Protein AF-A0A9D4AGG8-F1 (afdb_monomer_lite)

Secondary structure (DSSP, 8-state):
--GGGPEEEEESTTSHHHHHHHHHHHHTT-EEEEEE--SS--THHHHHHHHHHHHHHHTTEEEEE--TT-HHHHHHHHHHTTTSS--EEEEEEEEEEETTTTEEEEEEEEEETTTTEEEEEEEEEEEEETTEEEEEEEETTSEEEEEEEEEEETTEEEEEEEEEETT-TTSPPEEEEEEE---

Sequence (183 aa):
MDVSQKTILITSGASFISTHTMVQLLNEGFKVSIIDNLDNSIIKAIDRVKELVGPELSKKLQFNLGDLRNRDDLDKLFSKTKNEKDDSVNVSYYHIVNPSTNITIGVEVTHSFFTNVNTITVGTQHVLDPLTTIKAPVSNAGKASALIQHEWRSKSFFTNFGEVDTKSIDKSPKVGLALALKP

pLDDT: mean 81.91, std 10.71, range [42.16, 94.38]

InterPro domains:
  IPR001925 Porin, eukaryotic type [PTHR11743] (62-183)
  IPR016040 NAD(P)-binding domain [PF16363] (9-82)
  IPR023614 Porin domain superfamily [G3DSA:2.40.160.10] (59-182)
  IPR027246 Eukaryotic porin/Tom40 [PF01459] (83-176)
  IPR036291 NAD(P)-binding domain superfamily [SSF51735] (1-82)

Foldseek 3Di:
DDQQPDEDEAEQCQDPVNLVVLLVCLVVNHQYEYEHQCPPGDVVSLVVSCVSNDDPSNVSYHYQHDDPVDLVSLCVVVVVVVPDPDQKDKDKDKDQPDPVFRKIKMWMWIQGSVVRDIKIKIKIWTDPDPFWIKIWIDIPQQKTKIKIWGHPDDVKIKMKMWIDRRVCPVDDIDIDIDIGDDD

Organism: NCBI:txid47602

Radius of gyration: 21.44 Å; chains: 1; bounding box: 50×48×56 Å

Structure (mmCIF, N/CA/C/O backbone):
data_AF-A0A9D4AGG8-F1
#
_entry.id   AF-A0A9D4AGG8-F1
#
loop_
_atom_site.group_PDB
_atom_site.id
_atom_site.type_symbol
_atom_site.label_atom_id
_atom_site.label_alt_id
_atom_site.label_comp_id
_atom_site.label_asym_id
_atom_site.label_entity_id
_atom_site.label_seq_id
_atom_site.pdbx_PDB_ins_code
_atom_site.Cartn_x
_atom_site.Cartn_y
_atom_site.Cartn_z
_atom_site.occupancy
_atom_site.B_iso_or_equiv
_atom_site.auth_seq_id
_atom_site.auth_comp_id
_atom_site.auth_asym_id
_atom_site.auth_atom_id
_atom_site.pdbx_PDB_model_num
ATOM 1 N N . MET A 1 1 ? -3.260 17.666 2.338 1.00 42.16 1 MET A N 1
ATOM 2 C CA . MET A 1 1 ? -3.989 16.420 2.018 1.00 42.16 1 MET A CA 1
ATOM 3 C C . MET A 1 1 ? -4.861 16.114 3.218 1.00 42.16 1 MET A C 1
ATOM 5 O O . MET A 1 1 ? -4.306 16.004 4.302 1.00 42.16 1 MET A O 1
ATOM 9 N N . ASP A 1 2 ? -6.181 16.076 3.054 1.00 48.00 2 ASP A N 1
ATOM 10 C CA . ASP A 1 2 ? -7.099 15.738 4.144 1.00 48.00 2 ASP A CA 1
ATOM 11 C C . ASP A 1 2 ? -6.958 14.249 4.494 1.00 48.00 2 ASP A C 1
ATOM 13 O O . ASP A 1 2 ? -7.158 13.377 3.648 1.00 48.00 2 ASP A O 1
ATOM 17 N N . VAL A 1 3 ? -6.542 13.969 5.728 1.00 54.28 3 VAL A N 1
ATOM 18 C CA . VAL A 1 3 ? -6.301 12.612 6.238 1.00 54.28 3 VAL A CA 1
ATOM 19 C C . VAL A 1 3 ? -7.624 11.857 6.424 1.00 54.28 3 VAL A C 1
ATOM 21 O O . VAL A 1 3 ? -7.640 10.629 6.365 1.00 54.28 3 VAL A O 1
ATOM 24 N N . SER A 1 4 ? -8.747 12.580 6.548 1.00 54.19 4 SER A N 1
ATOM 25 C CA . SER A 1 4 ? -10.076 12.010 6.802 1.00 54.19 4 SER A CA 1
ATOM 26 C C . SER A 1 4 ? -10.599 11.097 5.686 1.00 54.19 4 SER A C 1
ATOM 28 O O . SER A 1 4 ? -11.472 10.266 5.939 1.00 54.19 4 SER A O 1
ATOM 30 N N . GLN A 1 5 ? -10.062 11.232 4.469 1.00 58.69 5 GLN A N 1
ATOM 31 C CA . GLN A 1 5 ? -10.478 10.437 3.313 1.00 58.69 5 GLN A CA 1
ATOM 32 C C . GLN A 1 5 ? -9.747 9.091 3.228 1.00 58.69 5 GLN A C 1
ATOM 34 O O . GLN A 1 5 ? -10.314 8.131 2.731 1.00 58.69 5 GLN A O 1
ATOM 39 N N . LYS A 1 6 ? -8.526 8.964 3.769 1.00 73.50 6 LYS A N 1
ATOM 40 C CA . LYS A 1 6 ? -7.711 7.759 3.560 1.00 73.50 6 LYS A CA 1
ATOM 41 C C . LYS A 1 6 ? -8.132 6.604 4.467 1.00 73.50 6 LYS A C 1
ATOM 43 O O . LYS A 1 6 ? -8.145 6.728 5.695 1.00 73.50 6 LYS A O 1
ATOM 48 N N . THR A 1 7 ? -8.394 5.453 3.849 1.00 82.94 7 THR A N 1
ATOM 49 C CA . THR A 1 7 ? -8.639 4.186 4.550 1.00 82.94 7 THR A CA 1
ATOM 50 C C . THR A 1 7 ? -7.359 3.350 4.630 1.00 82.94 7 THR A C 1
ATOM 52 O O . THR A 1 7 ? -6.729 3.088 3.612 1.00 82.94 7 THR A O 1
ATOM 55 N N . ILE A 1 8 ? -6.987 2.898 5.830 1.00 86.62 8 ILE A N 1
ATOM 56 C CA . ILE A 1 8 ? -5.866 1.975 6.057 1.00 86.62 8 ILE A CA 1
ATOM 57 C C . ILE A 1 8 ? -6.423 0.573 6.296 1.00 86.62 8 ILE A C 1
ATOM 59 O O . ILE A 1 8 ? -7.236 0.381 7.201 1.00 86.62 8 ILE A O 1
ATOM 63 N N . LEU A 1 9 ? -5.978 -0.400 5.496 1.00 89.38 9 LEU A N 1
ATOM 64 C CA . LEU A 1 9 ? -6.273 -1.816 5.706 1.00 89.38 9 LEU A CA 1
ATOM 65 C C . LEU A 1 9 ? -5.218 -2.441 6.627 1.00 89.38 9 LEU A C 1
ATOM 67 O O . LEU A 1 9 ? -4.030 -2.397 6.320 1.00 89.38 9 LEU A O 1
ATOM 71 N N . ILE A 1 10 ? -5.651 -3.056 7.728 1.00 87.81 10 ILE A N 1
ATOM 72 C CA . ILE A 1 10 ? -4.784 -3.834 8.619 1.00 87.81 10 ILE A CA 1
ATOM 73 C C . ILE A 1 10 ? -5.156 -5.309 8.528 1.00 87.81 10 ILE A C 1
ATOM 75 O O . ILE A 1 10 ? -6.297 -5.715 8.760 1.00 87.81 10 ILE A O 1
ATOM 79 N N . THR A 1 11 ? -4.155 -6.117 8.217 1.00 87.69 11 THR A N 1
ATOM 80 C CA . THR A 1 11 ? -4.219 -7.575 8.217 1.00 87.69 11 THR A CA 1
ATOM 81 C C . THR A 1 11 ? -3.994 -8.121 9.623 1.00 87.69 11 THR A C 1
ATOM 83 O O . THR A 1 11 ? -3.176 -7.576 10.367 1.00 87.69 11 THR A O 1
ATOM 86 N N . SER A 1 12 ? -4.684 -9.200 9.995 1.00 85.94 12 SER A N 1
ATOM 87 C CA . SER A 1 12 ? -4.624 -9.767 11.352 1.00 85.94 12 SER A CA 1
ATOM 88 C C . SER A 1 12 ? -4.998 -8.726 12.420 1.00 85.94 12 SER A C 1
ATOM 90 O O . SER A 1 12 ? -4.248 -8.456 13.366 1.00 85.94 12 SER A O 1
ATOM 92 N N . GLY A 1 13 ? -6.135 -8.055 12.205 1.00 84.69 13 GLY A N 1
ATOM 93 C CA . GLY A 1 13 ? -6.581 -6.891 12.976 1.00 84.69 13 GLY A CA 1
ATOM 94 C C . GLY A 1 13 ? -6.841 -7.125 14.465 1.00 84.69 13 GLY A C 1
ATOM 95 O O . GLY A 1 13 ? -6.730 -6.187 15.248 1.00 84.69 13 GLY A O 1
ATOM 96 N N . ALA A 1 14 ? -7.149 -8.355 14.878 1.00 88.12 14 ALA A N 1
ATOM 97 C CA . ALA A 1 14 ? -7.381 -8.706 16.280 1.00 88.12 14 ALA A CA 1
ATOM 98 C C . ALA A 1 14 ? -6.101 -9.176 16.999 1.00 88.12 14 ALA A C 1
ATOM 100 O O . ALA A 1 14 ? -6.158 -9.612 18.151 1.00 88.12 14 ALA A O 1
ATOM 101 N N . SER A 1 15 ? -4.939 -9.083 16.345 1.00 86.81 15 SER A N 1
ATOM 102 C CA . SER A 1 15 ? -3.649 -9.370 16.973 1.00 86.81 15 SER A CA 1
ATOM 103 C C . SER A 1 15 ? -3.215 -8.265 17.943 1.00 86.81 15 SER A C 1
ATOM 105 O O . SER A 1 15 ? -3.607 -7.102 17.824 1.00 86.81 15 SER A O 1
ATOM 107 N N . PHE A 1 16 ? -2.345 -8.625 18.889 1.00 83.00 16 PHE A N 1
ATOM 108 C CA . PHE A 1 16 ? -1.812 -7.694 19.885 1.00 83.00 16 PHE A CA 1
ATOM 109 C C . PHE A 1 16 ? -1.204 -6.437 19.241 1.00 83.00 16 PHE A C 1
ATOM 111 O O . PHE A 1 16 ? -1.576 -5.322 19.592 1.00 83.00 16 PHE A O 1
ATOM 118 N N . ILE A 1 17 ? -0.336 -6.602 18.239 1.00 84.94 17 ILE A N 1
ATOM 119 C CA . ILE A 1 17 ? 0.325 -5.475 17.563 1.00 84.94 17 ILE A CA 1
ATOM 120 C C . ILE A 1 17 ? -0.702 -4.623 16.806 1.00 84.94 17 ILE A C 1
ATOM 122 O O . ILE A 1 17 ? -0.742 -3.405 16.985 1.00 84.94 17 ILE A O 1
ATOM 126 N N . SER A 1 18 ? -1.577 -5.257 16.023 1.00 87.62 18 SER A N 1
ATOM 127 C CA . SER A 1 18 ? -2.571 -4.549 15.212 1.00 87.62 18 SER A CA 1
ATOM 128 C C . SER A 1 18 ? -3.536 -3.719 16.054 1.00 87.62 18 SER A C 1
ATOM 130 O O . SER A 1 18 ? -3.869 -2.600 15.669 1.00 87.62 18 SER A O 1
ATOM 132 N N . THR A 1 19 ? -3.936 -4.204 17.232 1.00 89.56 19 THR A N 1
ATOM 133 C CA . THR A 1 19 ? -4.838 -3.457 18.125 1.00 89.56 19 THR A CA 1
ATOM 134 C C . THR A 1 19 ? -4.214 -2.157 18.640 1.00 89.56 19 THR A C 1
ATOM 136 O O . THR A 1 19 ? -4.892 -1.129 18.677 1.00 89.56 19 THR A O 1
ATOM 139 N N . HIS A 1 20 ? -2.912 -2.149 18.948 1.00 89.00 20 HIS A N 1
ATOM 140 C CA . HIS A 1 20 ? -2.190 -0.929 19.319 1.00 89.00 20 HIS A CA 1
ATOM 141 C C . HIS A 1 20 ? -2.078 0.050 18.144 1.00 89.00 20 HIS A C 1
ATOM 143 O O . HIS A 1 20 ? -2.317 1.248 18.311 1.00 89.00 20 HIS A O 1
ATOM 149 N N . THR A 1 21 ? -1.771 -0.455 16.948 1.00 88.88 21 THR A N 1
ATOM 150 C CA . THR A 1 21 ? -1.707 0.360 15.728 1.00 88.88 21 THR A CA 1
ATOM 151 C C . THR A 1 21 ? -3.067 0.973 15.385 1.00 88.88 21 THR A C 1
ATOM 153 O O . THR A 1 21 ? -3.135 2.151 15.041 1.00 88.88 21 THR A O 1
ATOM 156 N N . MET A 1 22 ? -4.166 0.227 15.540 1.00 93.44 22 MET A N 1
ATOM 157 C CA . MET A 1 22 ? -5.525 0.734 15.317 1.00 93.44 22 MET A CA 1
ATOM 158 C C . MET A 1 22 ? -5.844 1.938 16.199 1.00 93.44 22 MET A C 1
ATOM 160 O O . MET A 1 22 ? -6.359 2.930 15.692 1.00 93.44 22 MET A O 1
ATOM 164 N N . VAL A 1 23 ? -5.524 1.876 17.496 1.00 93.19 23 VAL A N 1
ATOM 165 C CA . VAL A 1 23 ? -5.763 2.995 18.423 1.00 93.19 23 VAL A CA 1
ATOM 166 C C . VAL A 1 23 ? -5.038 4.256 17.947 1.00 93.19 23 VAL A C 1
ATOM 168 O O . VAL A 1 23 ? -5.640 5.326 17.906 1.00 93.19 23 VAL A O 1
ATOM 171 N N . GLN A 1 24 ? -3.772 4.134 17.536 1.00 92.88 24 GLN A N 1
ATOM 172 C CA . GLN A 1 24 ? -2.988 5.266 17.032 1.00 92.88 24 GLN A CA 1
ATOM 173 C C . GLN A 1 24 ? -3.588 5.849 15.749 1.00 92.88 24 GLN A C 1
ATOM 175 O O . GLN A 1 24 ? -3.828 7.050 15.675 1.00 92.88 24 GLN A O 1
ATOM 180 N N . LEU A 1 25 ? -3.897 5.004 14.764 1.00 90.94 25 LEU A N 1
ATOM 181 C CA . LEU A 1 25 ? -4.456 5.452 13.488 1.00 90.94 25 LEU A CA 1
ATOM 182 C C . LEU A 1 25 ? -5.833 6.109 13.648 1.00 90.94 25 LEU A C 1
ATOM 184 O O . LEU A 1 25 ? -6.114 7.121 13.010 1.00 90.94 25 LEU A O 1
ATOM 188 N N . LEU A 1 26 ? -6.685 5.566 14.518 1.00 92.44 26 LEU A N 1
ATOM 189 C CA . LEU A 1 26 ? -8.001 6.139 14.795 1.00 92.44 26 LEU A CA 1
ATOM 190 C C . LEU A 1 26 ? -7.886 7.495 15.508 1.00 92.44 26 LEU A C 1
ATOM 192 O O . LEU A 1 26 ? -8.617 8.417 15.150 1.00 92.44 26 LEU A O 1
ATOM 196 N N . ASN A 1 27 ? -6.945 7.648 16.448 1.00 91.25 27 ASN A N 1
ATOM 197 C CA . ASN A 1 27 ? -6.670 8.925 17.124 1.00 91.25 27 ASN A CA 1
ATOM 198 C C . ASN A 1 27 ? -6.119 9.995 16.170 1.00 91.25 27 ASN A C 1
ATOM 200 O O . ASN A 1 27 ? -6.487 11.160 16.284 1.00 91.25 27 ASN A O 1
ATOM 204 N N . GLU A 1 28 ? -5.313 9.594 15.187 1.00 88.44 28 GLU A N 1
ATOM 205 C CA . GLU A 1 28 ? -4.848 10.450 14.082 1.00 88.44 28 GLU A CA 1
ATOM 206 C C . GLU A 1 28 ? -5.956 10.743 13.045 1.00 88.44 28 GLU A C 1
ATOM 208 O O . GLU A 1 28 ? -5.757 11.456 12.061 1.00 88.44 28 GLU A O 1
ATOM 213 N N . GLY A 1 29 ? -7.160 10.203 13.253 1.00 86.25 29 GLY A N 1
ATOM 214 C CA . GLY A 1 29 ? -8.345 10.508 12.463 1.00 86.25 29 GLY A CA 1
ATOM 215 C C . GLY A 1 29 ? -8.503 9.686 11.185 1.00 86.25 29 GLY A C 1
ATOM 216 O O . GLY A 1 29 ? -9.481 9.925 10.464 1.00 86.25 29 GLY A O 1
ATOM 217 N N . PHE A 1 30 ? -7.623 8.714 10.930 1.00 87.00 30 PHE A N 1
ATOM 218 C CA . PHE A 1 30 ? -7.733 7.800 9.795 1.00 87.00 30 PHE A CA 1
ATOM 219 C C . PHE A 1 30 ? -8.966 6.905 9.908 1.00 87.00 30 PHE A C 1
ATOM 221 O O . PHE A 1 30 ? -9.456 6.587 10.996 1.00 87.00 30 PHE A O 1
ATOM 228 N N . LYS A 1 31 ? -9.446 6.442 8.754 1.00 90.00 31 LYS A N 1
ATOM 229 C CA . LYS A 1 31 ? -10.392 5.334 8.686 1.00 90.00 31 LYS A CA 1
ATOM 230 C C . LYS A 1 31 ? -9.611 4.027 8.661 1.00 90.00 31 LYS A C 1
ATOM 232 O O . LYS A 1 31 ? -8.666 3.889 7.890 1.00 90.00 31 LYS A O 1
ATOM 237 N N . VAL A 1 32 ? -10.000 3.067 9.491 1.00 91.25 32 VAL A N 1
ATOM 238 C CA . VAL A 1 32 ? -9.294 1.789 9.603 1.00 91.25 32 VAL A CA 1
ATOM 239 C C . VAL A 1 32 ? -10.238 0.663 9.216 1.00 91.25 32 VAL A C 1
ATOM 241 O O . VAL A 1 32 ? -11.297 0.494 9.814 1.00 91.25 32 VAL A O 1
ATOM 244 N N . SER A 1 33 ? -9.862 -0.107 8.202 1.00 91.44 33 SER A N 1
ATOM 245 C CA . SER A 1 33 ? -10.511 -1.365 7.846 1.00 91.44 33 SER A CA 1
ATOM 246 C C . SER A 1 33 ? -9.604 -2.496 8.296 1.00 91.44 33 SER A C 1
ATOM 248 O O . SER A 1 33 ? -8.398 -2.436 8.081 1.00 91.44 33 SER A O 1
ATOM 250 N N . ILE A 1 34 ? -10.146 -3.518 8.939 1.00 91.69 34 ILE A N 1
ATOM 251 C CA . ILE A 1 34 ? -9.367 -4.673 9.371 1.00 91.69 34 ILE A CA 1
ATOM 252 C C . ILE A 1 34 ? -9.957 -5.965 8.819 1.00 91.69 34 ILE A C 1
ATOM 254 O O . ILE A 1 34 ? -11.176 -6.074 8.655 1.00 91.69 34 ILE A O 1
ATOM 258 N N . ILE A 1 35 ? -9.085 -6.934 8.556 1.00 91.12 35 ILE A N 1
ATOM 259 C CA . ILE A 1 35 ? -9.449 -8.314 8.232 1.00 91.12 35 ILE A CA 1
ATOM 260 C C . ILE A 1 35 ? -8.708 -9.278 9.157 1.00 91.12 35 ILE A C 1
ATOM 262 O O . ILE A 1 35 ? -7.505 -9.136 9.385 1.00 91.12 35 ILE A O 1
ATOM 266 N N . ASP A 1 36 ? -9.440 -10.223 9.737 1.00 90.88 36 ASP A N 1
ATOM 267 C CA . ASP A 1 36 ? -8.903 -11.253 10.626 1.00 90.88 36 ASP A CA 1
ATOM 268 C C . ASP A 1 36 ? -9.786 -12.502 10.536 1.00 90.88 36 ASP A C 1
ATOM 270 O O . ASP A 1 36 ? -11.008 -12.382 10.414 1.00 90.88 36 ASP A O 1
ATOM 274 N N . ASN A 1 37 ? -9.179 -13.685 10.594 1.00 88.88 37 ASN A N 1
ATOM 275 C CA . ASN A 1 37 ? -9.892 -14.961 10.554 1.00 88.88 37 ASN A CA 1
ATOM 276 C C . ASN A 1 37 ? -10.185 -15.525 11.957 1.00 88.88 37 ASN A C 1
ATOM 278 O O . ASN A 1 37 ? -10.932 -16.490 12.073 1.00 88.88 37 ASN A O 1
ATOM 282 N N . LEU A 1 38 ? -9.661 -14.895 13.016 1.00 87.56 38 LEU A N 1
ATOM 283 C CA . LEU A 1 38 ? -9.838 -15.263 14.423 1.00 87.56 38 LEU A CA 1
ATOM 284 C C . LEU A 1 38 ? -9.260 -16.626 14.840 1.00 87.56 38 LEU A C 1
ATOM 286 O O . LEU A 1 38 ? -9.523 -17.073 15.953 1.00 87.56 38 LEU A O 1
ATOM 290 N N . ASP A 1 39 ? -8.414 -17.254 14.015 1.00 83.56 39 ASP A N 1
ATOM 291 C CA . ASP A 1 39 ? -7.824 -18.568 14.330 1.00 83.56 39 ASP A CA 1
ATOM 292 C C . ASP A 1 39 ? -6.940 -18.525 15.590 1.00 83.56 39 ASP A C 1
ATOM 294 O O . ASP A 1 39 ? -6.929 -19.461 16.385 1.00 83.56 39 ASP A O 1
ATOM 298 N N . ASN A 1 40 ? -6.200 -17.425 15.775 1.00 77.44 40 ASN A N 1
ATOM 299 C CA . ASN A 1 40 ? -5.275 -17.205 16.897 1.00 77.44 40 ASN A CA 1
ATOM 300 C C . ASN A 1 40 ? -5.525 -15.872 17.619 1.00 77.44 40 ASN A C 1
ATOM 302 O O . ASN A 1 40 ? -4.650 -15.349 18.312 1.00 77.44 40 ASN A O 1
ATOM 306 N N . SER A 1 41 ? -6.698 -15.277 17.423 1.00 80.81 41 SER A N 1
ATOM 307 C CA . SER A 1 41 ? -7.033 -13.958 17.949 1.00 80.81 41 SER A CA 1
ATOM 308 C C . SER A 1 41 ? -8.443 -13.962 18.541 1.00 80.81 41 SER A C 1
ATOM 310 O O . SER A 1 41 ? -9.207 -14.913 18.392 1.00 80.81 41 SER A O 1
ATOM 312 N N . ILE A 1 42 ? -8.781 -12.923 19.306 1.00 82.44 42 ILE A N 1
ATOM 313 C CA . ILE A 1 42 ? -10.040 -12.870 20.054 1.00 82.44 42 ILE A CA 1
ATOM 314 C C . ILE A 1 42 ? -10.770 -11.593 19.669 1.00 82.44 42 ILE A C 1
ATOM 316 O O . ILE A 1 42 ? -10.232 -10.499 19.827 1.00 82.44 42 ILE A O 1
ATOM 320 N N . ILE A 1 43 ? -12.031 -11.718 19.252 1.00 88.56 43 ILE A N 1
ATOM 321 C CA . ILE A 1 43 ? -12.875 -10.579 18.853 1.00 88.56 43 ILE A CA 1
ATOM 322 C C . ILE A 1 43 ? -12.947 -9.476 19.926 1.00 88.56 43 ILE A C 1
ATOM 324 O O . ILE A 1 43 ? -12.964 -8.292 19.600 1.00 88.56 43 ILE A O 1
ATOM 328 N N . LYS A 1 44 ? -12.867 -9.855 21.212 1.00 90.00 44 LYS A N 1
ATOM 329 C CA . LYS A 1 44 ? -12.819 -8.935 22.361 1.00 90.00 44 LYS A CA 1
ATOM 330 C C . LYS A 1 44 ? -11.700 -7.895 22.260 1.00 90.00 44 LYS A C 1
ATOM 332 O O . LYS A 1 44 ? -11.829 -6.815 22.825 1.00 90.00 44 LYS A O 1
ATOM 337 N N . ALA A 1 45 ? -10.608 -8.197 21.556 1.00 88.19 45 ALA A N 1
ATOM 338 C CA . ALA A 1 45 ? -9.531 -7.242 21.326 1.00 88.19 45 ALA A CA 1
ATOM 339 C C . ALA A 1 45 ? -10.008 -6.039 20.492 1.00 88.19 45 ALA A C 1
ATOM 341 O O . ALA A 1 45 ? -9.645 -4.902 20.779 1.00 88.19 45 ALA A O 1
ATOM 342 N N . ILE A 1 46 ? -10.891 -6.267 19.516 1.00 91.06 46 ILE A N 1
ATOM 343 C CA . ILE A 1 46 ? -11.490 -5.212 18.688 1.00 91.06 46 ILE A CA 1
ATOM 344 C C . ILE A 1 46 ? -12.468 -4.380 19.518 1.00 91.06 46 ILE A C 1
ATOM 346 O O . ILE A 1 46 ? -12.465 -3.152 19.423 1.00 91.06 46 ILE A O 1
ATOM 350 N N . ASP A 1 47 ? -13.281 -5.027 20.354 1.00 92.62 47 ASP A N 1
ATOM 351 C CA . ASP A 1 47 ? -14.201 -4.324 21.253 1.00 92.62 47 ASP A CA 1
ATOM 352 C C . ASP A 1 47 ? -13.434 -3.420 22.220 1.00 92.62 47 ASP A C 1
ATOM 354 O O . ASP A 1 47 ? -13.777 -2.250 22.385 1.00 92.62 47 ASP A O 1
ATOM 358 N N . ARG A 1 48 ? -12.308 -3.912 22.750 1.00 92.69 48 ARG A N 1
ATOM 359 C CA . ARG A 1 48 ? -11.414 -3.120 23.594 1.00 92.69 48 ARG A CA 1
ATOM 360 C C . ARG A 1 48 ? -10.847 -1.905 22.863 1.00 92.69 48 ARG A C 1
ATOM 362 O O . ARG A 1 48 ? -10.784 -0.830 23.449 1.00 92.69 48 ARG A O 1
ATOM 369 N N . VAL A 1 49 ? -10.471 -2.036 21.588 1.00 94.12 49 VAL A N 1
ATOM 370 C CA . VAL A 1 49 ? -10.039 -0.880 20.785 1.00 94.12 49 VAL A CA 1
ATOM 371 C C . VAL A 1 49 ? -11.161 0.148 20.662 1.00 94.12 49 VAL A C 1
ATOM 373 O O . VAL A 1 49 ? -10.906 1.330 20.878 1.00 94.12 49 VAL A O 1
ATOM 376 N N . LYS A 1 50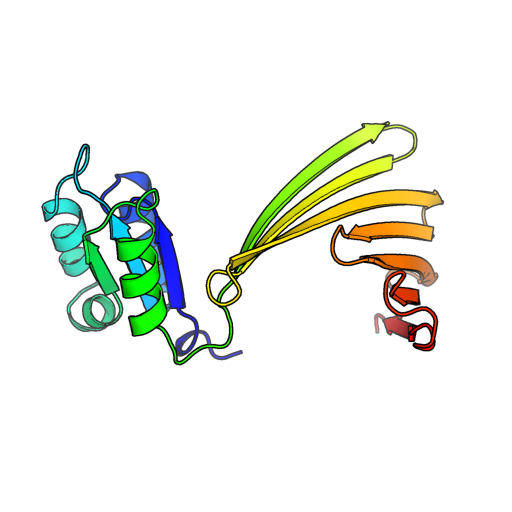 ? -12.399 -0.276 20.369 1.00 94.19 50 LYS A N 1
ATOM 377 C CA . LYS A 1 50 ? -13.554 0.637 20.268 1.00 94.19 50 LYS A CA 1
ATOM 378 C C . LYS A 1 50 ? -13.810 1.390 21.575 1.00 94.19 50 LYS A C 1
ATOM 380 O O . LYS A 1 50 ? -14.095 2.583 21.531 1.00 94.19 50 LYS A O 1
ATOM 385 N N . GLU A 1 51 ? -13.680 0.713 22.715 1.00 94.38 51 GLU A N 1
ATOM 386 C CA . GLU A 1 51 ? -13.768 1.342 24.038 1.00 94.38 51 GLU A CA 1
ATOM 387 C C . GLU A 1 51 ? -12.662 2.384 24.252 1.00 94.38 51 GLU A C 1
ATOM 389 O O . GLU A 1 51 ? -12.944 3.485 24.718 1.00 94.38 51 GLU A O 1
ATOM 394 N N . LEU A 1 52 ? -11.415 2.059 23.889 1.00 93.44 52 LEU A N 1
ATOM 395 C CA . LEU A 1 52 ? -10.253 2.928 24.102 1.00 93.44 52 LEU A CA 1
ATOM 396 C C . LEU A 1 52 ? -10.289 4.210 23.259 1.00 93.44 52 LEU A C 1
ATOM 398 O O . LEU A 1 52 ? -9.860 5.256 23.739 1.00 93.44 52 LEU A O 1
ATOM 402 N N . VAL A 1 53 ? -10.781 4.141 22.019 1.00 93.88 53 VAL A N 1
ATOM 403 C CA . VAL A 1 53 ? -10.854 5.305 21.110 1.00 93.88 53 VAL A CA 1
ATOM 404 C C . VAL A 1 53 ? -12.158 6.101 21.254 1.00 93.88 53 VAL A C 1
ATOM 406 O O . VAL A 1 53 ? -12.270 7.220 20.756 1.00 93.88 53 VAL A O 1
ATOM 409 N N . GLY A 1 54 ? -13.164 5.533 21.921 1.00 93.88 54 GLY A N 1
ATOM 410 C CA . GLY A 1 54 ? -14.459 6.162 22.151 1.00 93.88 54 GLY A CA 1
ATOM 411 C C . GLY A 1 54 ? -15.470 6.037 20.994 1.00 93.88 54 GLY A C 1
ATOM 412 O O . GLY A 1 54 ? -15.166 5.551 19.897 1.00 93.88 54 GLY A O 1
ATOM 413 N N . PRO A 1 55 ? -16.723 6.476 21.222 1.00 91.75 55 PRO A N 1
ATOM 414 C CA . PRO A 1 55 ? -17.854 6.229 20.322 1.00 91.75 55 PRO A CA 1
ATOM 415 C C . PRO A 1 55 ? -17.742 6.933 18.964 1.00 91.75 55 PRO A C 1
ATOM 417 O O . PRO A 1 55 ? -18.260 6.429 17.973 1.00 91.75 55 PRO A O 1
ATOM 420 N N . GLU A 1 56 ? -17.061 8.078 18.884 1.00 91.12 56 GLU A N 1
ATOM 421 C CA . GLU A 1 56 ? -16.915 8.808 17.618 1.00 91.12 56 GLU A CA 1
ATOM 422 C C . GLU A 1 56 ? -15.845 8.193 16.712 1.00 91.12 56 GLU A C 1
ATOM 424 O O . GLU A 1 56 ? -16.090 7.961 15.528 1.00 91.12 56 GLU A O 1
ATOM 429 N N . LEU A 1 57 ? -14.675 7.862 17.265 1.00 91.50 57 LEU A N 1
ATOM 430 C CA . LEU A 1 57 ? -13.587 7.262 16.492 1.00 91.50 57 LEU A CA 1
ATOM 431 C C . LEU A 1 57 ? -13.861 5.792 16.161 1.00 91.50 57 LEU A C 1
ATOM 433 O O . LEU A 1 57 ? -13.494 5.330 15.084 1.00 91.50 57 LEU A O 1
ATOM 437 N N . SER A 1 58 ? -14.582 5.063 17.015 1.00 92.06 58 SER A N 1
ATOM 438 C CA . SER A 1 58 ? -14.950 3.667 16.742 1.00 92.06 58 SER A CA 1
ATOM 439 C C . SER A 1 58 ? -15.829 3.494 15.496 1.00 92.06 58 SER A C 1
ATOM 441 O O . SER A 1 58 ? -15.744 2.454 14.847 1.00 92.06 58 SER A O 1
ATOM 443 N N . LYS A 1 59 ? -16.599 4.512 15.079 1.00 92.31 59 LYS A N 1
ATOM 444 C CA . LYS A 1 59 ? -17.357 4.496 13.806 1.00 92.31 59 LYS A CA 1
ATOM 445 C C . LYS A 1 59 ? -16.448 4.421 12.574 1.00 92.31 59 LYS A C 1
ATOM 447 O O . LYS A 1 59 ? -16.884 3.978 11.512 1.00 92.31 59 LYS A O 1
ATOM 452 N N . LYS A 1 60 ? -15.191 4.859 12.701 1.00 90.75 60 LYS A N 1
ATOM 453 C CA . LYS A 1 60 ? -14.182 4.808 11.634 1.00 90.75 60 LYS A CA 1
ATOM 454 C C . LYS A 1 60 ? -13.485 3.450 11.531 1.00 90.75 60 LYS A C 1
ATOM 456 O O . LYS A 1 60 ? -12.707 3.252 10.601 1.00 90.75 60 LYS A O 1
ATOM 461 N N . LEU A 1 61 ? -13.766 2.528 12.451 1.00 92.75 61 LEU A N 1
ATOM 462 C CA . LEU A 1 61 ? -13.226 1.177 12.450 1.00 92.75 61 LEU A CA 1
ATOM 463 C C . LEU A 1 61 ? -14.213 0.196 11.803 1.00 92.75 61 LEU A C 1
ATOM 465 O O . LEU A 1 61 ? -15.321 -0.006 12.297 1.00 92.75 61 LEU A O 1
ATOM 469 N N . GLN A 1 62 ? -13.793 -0.460 10.725 1.00 92.00 62 GLN A N 1
ATOM 470 C CA . GLN A 1 62 ? -14.553 -1.516 10.059 1.00 92.00 62 GLN A CA 1
ATOM 471 C C . GLN A 1 62 ? -13.876 -2.865 10.267 1.00 92.00 62 GLN A C 1
ATOM 473 O O . GLN A 1 62 ? -12.713 -3.029 9.922 1.00 92.00 62 GLN A O 1
ATOM 478 N N . PHE A 1 63 ? -14.614 -3.837 10.800 1.00 91.75 63 PHE A N 1
ATOM 479 C CA . PHE A 1 63 ? -14.147 -5.214 10.932 1.00 91.75 63 PHE A CA 1
ATOM 480 C C . PHE A 1 63 ? -14.733 -6.093 9.829 1.00 91.75 63 PHE A C 1
ATOM 482 O O . PHE A 1 63 ? -15.942 -6.067 9.588 1.00 91.75 63 PHE A O 1
ATOM 489 N N . ASN A 1 64 ? -13.874 -6.884 9.190 1.00 90.31 64 ASN A N 1
ATOM 490 C CA . ASN A 1 64 ? -14.240 -7.882 8.198 1.00 90.31 64 ASN A CA 1
ATOM 491 C C . ASN A 1 64 ? -13.699 -9.236 8.665 1.00 90.31 64 ASN A C 1
ATOM 493 O O . ASN A 1 64 ? -12.495 -9.413 8.820 1.00 90.31 64 ASN A O 1
ATOM 497 N N . LEU A 1 65 ? -14.595 -10.186 8.908 1.00 90.44 65 LEU A N 1
ATOM 498 C CA . LEU A 1 65 ? -14.208 -11.560 9.200 1.00 90.44 65 LEU A CA 1
ATOM 499 C C . LEU A 1 65 ? -13.823 -12.245 7.884 1.00 90.44 65 LEU A C 1
ATOM 501 O O . LEU A 1 65 ? -14.635 -12.253 6.957 1.00 90.44 65 LEU A O 1
ATOM 505 N N . GLY A 1 66 ? -12.617 -12.800 7.799 1.00 88.88 66 GLY A N 1
ATOM 506 C CA . GLY A 1 66 ? -12.157 -13.486 6.591 1.00 88.88 66 GLY A CA 1
ATOM 507 C C . GLY A 1 66 ? -10.680 -13.858 6.628 1.00 88.88 66 GLY A C 1
ATOM 508 O O . GLY A 1 66 ? -9.911 -13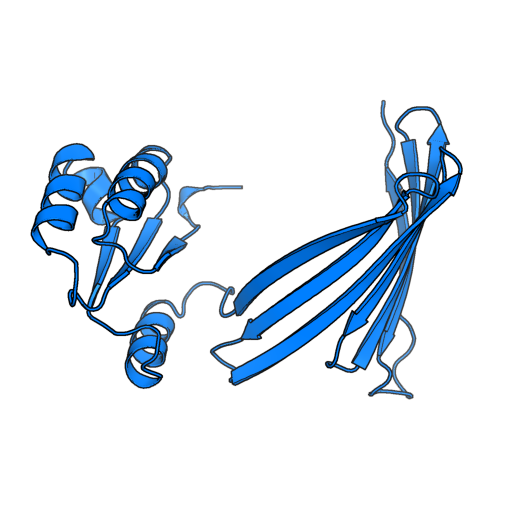.319 7.425 1.00 88.88 66 GLY A O 1
ATOM 509 N N . ASP A 1 67 ? -10.285 -14.779 5.752 1.00 83.62 67 ASP A N 1
ATOM 510 C CA . ASP A 1 67 ? -8.890 -15.197 5.599 1.00 83.62 67 ASP A CA 1
ATOM 511 C C . ASP A 1 67 ? -8.250 -14.488 4.400 1.00 83.62 67 ASP A C 1
ATOM 513 O O . ASP A 1 67 ? -8.774 -14.503 3.290 1.00 83.62 67 ASP A O 1
ATOM 517 N N . LEU A 1 68 ? -7.070 -13.906 4.604 1.00 78.19 68 LEU A N 1
ATOM 518 C CA . LEU A 1 68 ? -6.282 -13.267 3.545 1.00 78.19 68 LEU A CA 1
ATOM 519 C C . LEU A 1 68 ? -5.813 -14.240 2.462 1.00 78.19 68 LEU A C 1
ATOM 521 O O . LEU A 1 68 ? -5.456 -13.824 1.365 1.00 78.19 68 LEU A O 1
ATOM 525 N N . ARG A 1 69 ? -5.781 -15.536 2.768 1.00 80.19 69 ARG A N 1
ATOM 526 C CA . ARG A 1 69 ? -5.455 -16.602 1.818 1.00 80.19 69 ARG A CA 1
ATOM 527 C C . ARG A 1 69 ? -6.672 -17.017 0.991 1.00 80.19 69 ARG A C 1
ATOM 529 O O . ARG A 1 69 ? -6.511 -17.745 0.014 1.00 80.19 69 ARG A O 1
ATOM 536 N N . ASN A 1 70 ? -7.873 -16.581 1.376 1.00 81.88 70 ASN A N 1
ATOM 537 C CA . ASN A 1 70 ? -9.108 -16.878 0.671 1.00 81.88 70 ASN A CA 1
ATOM 538 C C . ASN A 1 70 ? -9.459 -15.743 -0.295 1.00 81.88 70 ASN A C 1
ATOM 540 O O . ASN A 1 70 ? -9.778 -14.621 0.102 1.00 81.88 70 ASN A O 1
ATOM 544 N N . ARG A 1 71 ? -9.445 -16.065 -1.588 1.00 78.69 71 ARG A N 1
ATOM 545 C CA . ARG A 1 71 ? -9.775 -15.120 -2.654 1.00 78.69 71 ARG A CA 1
ATOM 546 C C . ARG A 1 71 ? -11.185 -14.544 -2.515 1.00 78.69 71 ARG A C 1
ATOM 548 O O . ARG A 1 71 ? -11.354 -13.348 -2.714 1.00 78.69 71 ARG A O 1
ATOM 555 N N . ASP A 1 72 ? -12.167 -15.351 -2.126 1.00 83.38 72 ASP A N 1
ATOM 556 C CA . ASP A 1 72 ? -13.557 -14.894 -2.023 1.00 83.38 72 ASP A CA 1
ATOM 557 C C . ASP A 1 72 ? -13.740 -13.869 -0.895 1.00 83.38 72 ASP A C 1
ATOM 559 O O . ASP A 1 72 ? -14.566 -12.960 -0.994 1.00 83.38 72 ASP A O 1
ATOM 563 N N . ASP A 1 73 ? -12.969 -14.000 0.186 1.00 82.69 73 ASP A N 1
ATOM 564 C CA . ASP A 1 73 ? -13.014 -13.077 1.321 1.00 82.69 73 ASP A CA 1
ATOM 565 C C . ASP A 1 73 ? -12.330 -11.747 0.980 1.00 82.69 73 ASP A C 1
ATOM 567 O O . ASP A 1 73 ? -12.845 -10.681 1.329 1.00 82.69 73 ASP A O 1
ATOM 571 N N . LEU A 1 74 ? -11.230 -11.796 0.220 1.00 79.19 74 LEU A N 1
ATOM 572 C CA . LEU A 1 74 ? -10.599 -10.606 -0.356 1.00 79.19 74 LEU A CA 1
ATOM 573 C C . LEU A 1 74 ? -11.528 -9.903 -1.353 1.00 79.19 74 LEU A C 1
ATOM 575 O O . LEU A 1 74 ? -11.731 -8.693 -1.250 1.00 79.19 74 LEU A O 1
ATOM 579 N N . ASP A 1 75 ? -12.157 -10.642 -2.268 1.00 78.69 75 ASP A N 1
ATOM 580 C CA . ASP A 1 75 ? -13.082 -10.076 -3.254 1.00 78.69 75 ASP A CA 1
ATOM 581 C C . ASP A 1 75 ? -14.273 -9.386 -2.559 1.00 78.69 75 ASP A C 1
ATOM 583 O O . ASP A 1 75 ? -14.677 -8.279 -2.936 1.00 78.69 75 ASP A O 1
ATOM 587 N N . LYS A 1 76 ? -14.807 -9.969 -1.476 1.00 82.06 76 LYS A N 1
ATOM 588 C CA . LYS A 1 76 ? -15.840 -9.337 -0.630 1.00 82.06 76 LYS A CA 1
ATOM 589 C C . LYS A 1 76 ? -15.333 -8.080 0.085 1.00 82.06 76 LYS A C 1
ATOM 591 O O . LYS A 1 76 ? -16.055 -7.085 0.150 1.00 82.06 76 LYS A O 1
ATOM 596 N N . LEU A 1 77 ? -14.109 -8.099 0.611 1.00 82.88 77 LEU A N 1
ATOM 597 C CA . LEU A 1 77 ? -13.494 -6.960 1.297 1.00 82.88 77 LEU A CA 1
ATOM 598 C C . LEU A 1 77 ? -13.300 -5.766 0.348 1.00 82.88 77 LEU A C 1
ATOM 600 O O . LEU A 1 77 ? -13.729 -4.644 0.642 1.00 82.88 77 LEU A O 1
ATOM 604 N N . PHE A 1 78 ? -12.686 -6.001 -0.810 1.00 76.69 78 PHE A N 1
ATOM 605 C CA . PHE A 1 78 ? -12.388 -4.947 -1.779 1.00 76.69 78 PHE A C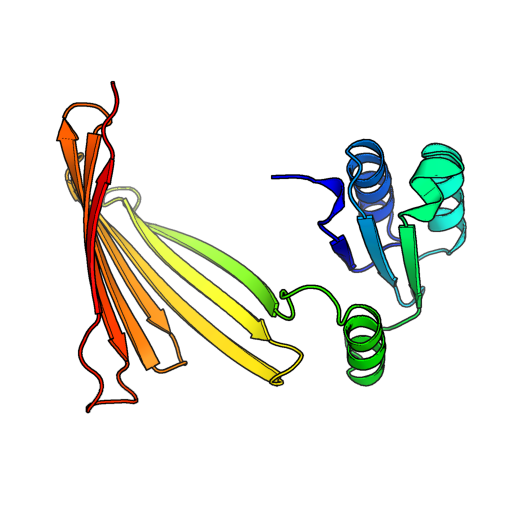A 1
ATOM 606 C C . PHE A 1 78 ? -13.637 -4.470 -2.522 1.00 76.69 78 PHE A C 1
ATOM 608 O O . PHE A 1 78 ? -13.792 -3.269 -2.753 1.00 76.69 78 PHE A O 1
ATOM 615 N N . SER A 1 79 ? -14.602 -5.353 -2.801 1.00 74.38 79 SER A N 1
ATOM 616 C CA . SER A 1 79 ? -15.880 -4.939 -3.401 1.00 74.38 79 SER A CA 1
ATOM 617 C C . SER A 1 79 ? -16.679 -3.981 -2.512 1.00 74.38 79 SER A C 1
ATOM 619 O O . SER A 1 79 ? -17.357 -3.093 -3.032 1.00 74.38 79 SER A O 1
ATOM 621 N N . LYS A 1 80 ? -16.546 -4.094 -1.186 1.00 67.25 80 LYS A N 1
ATOM 622 C CA . LYS A 1 80 ? -17.149 -3.182 -0.201 1.00 67.25 80 LYS A CA 1
ATOM 623 C C . LYS A 1 80 ? -16.441 -1.822 -0.118 1.00 67.25 80 LYS A C 1
ATOM 625 O O . LYS A 1 80 ? -17.030 -0.855 0.361 1.00 67.25 80 LYS A O 1
ATOM 630 N N . THR A 1 81 ? -15.208 -1.734 -0.621 1.00 60.47 81 THR A N 1
ATOM 631 C CA . THR A 1 81 ? -14.323 -0.555 -0.535 1.00 60.47 81 THR A CA 1
ATOM 632 C C . THR A 1 81 ? -14.187 0.175 -1.886 1.00 60.47 81 THR A C 1
ATOM 634 O O . THR A 1 81 ? -13.372 1.079 -2.025 1.00 60.47 81 THR A O 1
ATOM 637 N N . LYS A 1 82 ? -15.047 -0.155 -2.866 1.00 50.44 82 LYS A N 1
ATOM 638 C CA . LYS A 1 82 ? -15.079 0.302 -4.278 1.00 50.44 82 LYS A CA 1
ATOM 639 C C . LYS A 1 82 ? -15.089 1.820 -4.566 1.00 50.44 82 LYS A C 1
ATOM 641 O O . LYS A 1 82 ? -15.245 2.198 -5.723 1.00 50.44 82 LYS A O 1
ATOM 646 N N . ASN A 1 83 ? -14.914 2.687 -3.572 1.00 45.03 83 ASN A N 1
ATOM 647 C CA . ASN A 1 83 ? -14.950 4.140 -3.744 1.00 45.03 83 ASN A CA 1
ATOM 648 C C . ASN A 1 83 ? -13.592 4.850 -3.655 1.00 45.03 83 ASN A C 1
ATOM 650 O O . ASN A 1 83 ? -13.566 6.062 -3.840 1.00 45.03 83 ASN A O 1
ATOM 654 N N . GLU A 1 84 ? -12.467 4.158 -3.457 1.00 46.94 84 GLU A N 1
ATOM 655 C CA . GLU A 1 84 ? -11.152 4.804 -3.552 1.00 46.94 84 GLU A CA 1
ATOM 656 C C . GLU A 1 84 ? -10.197 4.035 -4.465 1.00 46.94 84 GLU A C 1
ATOM 658 O O . GLU A 1 84 ? -10.152 2.811 -4.479 1.00 46.94 84 GLU A O 1
ATOM 663 N N . LYS A 1 85 ? -9.465 4.805 -5.272 1.00 43.62 85 LYS A N 1
ATOM 664 C CA . LYS A 1 85 ? -8.590 4.434 -6.395 1.00 43.62 85 LYS A CA 1
ATOM 665 C C . LYS A 1 85 ? -7.369 3.564 -6.042 1.00 43.62 85 LYS A C 1
ATOM 667 O O . LYS A 1 85 ? -6.405 3.586 -6.802 1.00 43.62 85 LYS A O 1
ATOM 672 N N . ASP A 1 86 ? -7.376 2.833 -4.934 1.00 55.25 86 ASP A N 1
ATOM 673 C CA . ASP A 1 86 ? -6.210 2.065 -4.497 1.00 55.25 86 ASP A CA 1
ATOM 674 C C . ASP A 1 86 ? -6.586 0.613 -4.197 1.00 55.25 86 ASP A C 1
ATOM 676 O O . ASP A 1 86 ? -7.017 0.237 -3.111 1.00 55.25 86 ASP A O 1
ATOM 680 N N . ASP A 1 87 ? -6.470 -0.188 -5.247 1.00 68.00 87 ASP A N 1
ATOM 681 C CA . ASP A 1 87 ? -6.812 -1.606 -5.315 1.00 68.00 87 ASP A CA 1
ATOM 682 C C . ASP A 1 87 ? -5.534 -2.474 -5.375 1.00 68.00 87 ASP A C 1
ATOM 684 O O . ASP A 1 87 ? -5.536 -3.638 -5.773 1.00 68.00 87 ASP A O 1
ATOM 688 N N . SER A 1 88 ? -4.391 -1.905 -4.984 1.00 65.62 88 SER A N 1
ATOM 689 C CA . SER A 1 88 ? -3.110 -2.595 -5.067 1.00 65.62 88 SER A CA 1
ATOM 690 C C . SER A 1 88 ? -2.409 -2.722 -3.721 1.00 65.62 88 SER A C 1
ATOM 692 O O . SER A 1 88 ? -2.391 -1.796 -2.917 1.00 65.62 88 SER A O 1
ATOM 694 N N . VAL A 1 89 ? -1.816 -3.887 -3.471 1.00 73.56 89 VAL A N 1
ATOM 695 C CA . VAL A 1 89 ? -0.875 -4.106 -2.370 1.00 73.56 89 VAL A CA 1
ATOM 696 C C . VAL A 1 89 ? 0.537 -4.019 -2.916 1.00 73.56 89 VAL A C 1
ATOM 698 O O . VAL A 1 89 ? 0.877 -4.725 -3.862 1.00 73.56 89 VAL A O 1
ATOM 701 N N . ASN A 1 90 ? 1.359 -3.173 -2.297 1.00 73.12 90 ASN A N 1
ATOM 702 C CA . ASN A 1 90 ? 2.764 -2.986 -2.631 1.00 73.12 90 ASN A CA 1
ATOM 703 C C . ASN A 1 90 ? 3.664 -3.559 -1.529 1.00 73.12 90 ASN A C 1
ATOM 705 O O . ASN A 1 90 ? 3.477 -3.273 -0.348 1.00 73.12 90 ASN A O 1
ATOM 709 N N . VAL A 1 91 ? 4.658 -4.345 -1.921 1.00 77.50 91 VAL A N 1
ATOM 710 C CA . VAL A 1 91 ? 5.689 -4.906 -1.049 1.00 77.50 91 VAL A CA 1
ATOM 711 C C . VAL A 1 91 ? 7.041 -4.538 -1.639 1.00 77.50 91 VAL A C 1
ATOM 713 O O . VAL A 1 91 ? 7.340 -4.911 -2.767 1.00 77.50 91 VAL A O 1
ATOM 716 N N . SER A 1 92 ? 7.872 -3.834 -0.876 1.00 78.56 92 SER A N 1
ATOM 717 C CA . SER A 1 92 ? 9.189 -3.373 -1.323 1.00 78.56 92 SER A CA 1
ATOM 718 C C . SER A 1 92 ? 10.301 -3.919 -0.425 1.00 78.56 92 SER A C 1
ATOM 720 O O . SER A 1 92 ? 10.168 -3.946 0.796 1.00 78.56 92 SER A O 1
ATOM 722 N N . TYR A 1 93 ? 11.415 -4.326 -1.026 1.00 77.38 93 TYR A N 1
ATOM 723 C CA . TYR A 1 93 ? 12.620 -4.804 -0.354 1.00 77.38 93 TYR A CA 1
ATOM 724 C C . TYR A 1 93 ? 13.851 -4.157 -0.987 1.00 77.38 93 TYR A C 1
ATOM 726 O O . TYR A 1 93 ? 14.018 -4.198 -2.204 1.00 77.38 93 TYR A O 1
ATOM 734 N N . TYR A 1 94 ? 14.729 -3.574 -0.173 1.00 82.38 94 TYR A N 1
ATOM 735 C CA . TYR A 1 94 ? 15.981 -2.978 -0.632 1.00 82.38 94 TYR A CA 1
ATOM 736 C C . TYR A 1 94 ? 17.177 -3.635 0.056 1.00 82.38 94 TYR A C 1
ATOM 738 O O . TYR A 1 94 ? 17.136 -3.962 1.241 1.00 82.38 94 TYR A O 1
ATOM 746 N N . HIS A 1 95 ? 18.260 -3.803 -0.695 1.00 77.94 95 HIS A N 1
ATOM 747 C CA . HIS A 1 95 ? 19.511 -4.361 -0.210 1.00 77.94 95 HIS A CA 1
ATOM 748 C C . HIS A 1 95 ? 20.697 -3.559 -0.747 1.00 77.94 95 HIS A C 1
ATOM 750 O O . HIS A 1 95 ? 20.808 -3.310 -1.949 1.00 77.94 95 HIS A O 1
ATOM 756 N N . ILE A 1 96 ? 21.597 -3.160 0.150 1.00 80.38 96 ILE A N 1
ATOM 757 C CA . ILE A 1 96 ? 22.825 -2.445 -0.205 1.00 80.38 96 ILE A CA 1
ATOM 758 C C . ILE A 1 96 ? 23.895 -3.495 -0.488 1.00 80.38 96 ILE A C 1
ATOM 760 O O . ILE A 1 96 ? 24.345 -4.183 0.422 1.00 80.38 96 ILE A O 1
ATOM 764 N N . VAL A 1 97 ? 24.282 -3.626 -1.756 1.00 75.31 97 VAL A N 1
ATOM 765 C CA . VAL A 1 97 ? 25.205 -4.678 -2.213 1.00 75.31 97 VAL A CA 1
ATOM 766 C C . VAL A 1 97 ? 26.650 -4.316 -1.912 1.00 75.31 97 VAL A C 1
ATOM 768 O O . VAL A 1 97 ? 27.457 -5.185 -1.595 1.00 75.31 97 VAL A O 1
ATOM 771 N N . ASN A 1 98 ? 26.992 -3.032 -2.019 1.00 71.50 98 ASN A N 1
ATOM 772 C CA . ASN A 1 98 ? 28.348 -2.582 -1.768 1.00 71.50 98 ASN A CA 1
ATOM 773 C C . ASN A 1 98 ? 28.359 -1.234 -1.027 1.00 71.50 98 ASN A C 1
ATOM 775 O O . ASN A 1 98 ? 28.016 -0.211 -1.626 1.00 71.50 98 ASN A O 1
ATOM 779 N N . PRO A 1 99 ? 28.802 -1.209 0.244 1.00 64.25 99 PRO A N 1
ATOM 780 C CA . PRO A 1 99 ? 28.913 0.019 1.026 1.00 64.25 99 PRO A CA 1
ATOM 781 C C . PRO A 1 99 ? 29.913 1.028 0.450 1.00 64.25 99 PRO A C 1
ATOM 783 O O . PRO A 1 99 ? 29.735 2.225 0.644 1.00 64.25 99 PRO A O 1
ATOM 786 N N . SER A 1 100 ? 30.960 0.577 -0.255 1.00 59.75 100 SER A N 1
ATOM 787 C CA . SER A 1 100 ? 32.022 1.462 -0.757 1.00 59.75 100 SER A CA 1
ATOM 788 C C . SER A 1 100 ? 31.705 2.118 -2.104 1.00 59.75 100 SER A C 1
ATOM 790 O O . SER A 1 100 ? 32.294 3.145 -2.422 1.00 59.75 100 SER A O 1
ATOM 792 N N . THR A 1 101 ? 30.751 1.577 -2.871 1.00 63.09 101 THR A N 1
ATOM 793 C CA . THR A 1 101 ? 30.241 2.172 -4.132 1.00 63.09 101 THR A CA 1
ATOM 794 C C . THR A 1 101 ? 28.775 2.616 -4.033 1.00 63.09 101 THR A C 1
ATOM 796 O O . THR A 1 101 ? 28.185 3.063 -5.012 1.00 63.09 101 THR A O 1
ATOM 799 N N . ASN A 1 102 ? 28.175 2.491 -2.843 1.00 73.44 102 ASN A N 1
ATOM 800 C CA . ASN A 1 102 ? 26.791 2.846 -2.519 1.00 73.44 102 ASN A CA 1
ATOM 801 C C . ASN A 1 102 ? 25.744 2.294 -3.516 1.00 73.44 102 ASN A C 1
ATOM 803 O O . ASN A 1 102 ? 24.711 2.918 -3.778 1.00 73.44 102 ASN A O 1
ATOM 807 N N . ILE A 1 103 ? 26.018 1.114 -4.089 1.00 77.00 103 ILE A N 1
ATOM 808 C CA . ILE A 1 103 ? 25.097 0.408 -4.985 1.00 77.00 103 ILE A CA 1
ATOM 809 C C . ILE A 1 103 ? 23.987 -0.216 -4.143 1.00 77.00 103 ILE A C 1
ATOM 811 O O . ILE A 1 103 ? 24.237 -1.065 -3.283 1.00 77.00 103 ILE A O 1
ATOM 815 N N . THR A 1 104 ? 22.750 0.176 -4.431 1.00 82.44 104 THR A N 1
ATOM 816 C CA . THR A 1 104 ? 21.542 -0.368 -3.807 1.00 82.44 10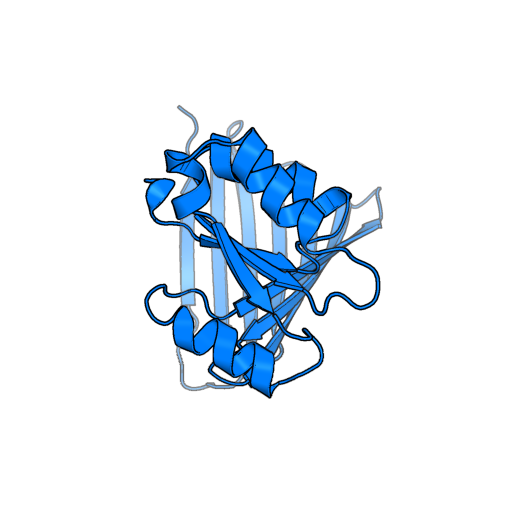4 THR A CA 1
ATOM 817 C C . THR A 1 104 ? 20.707 -1.085 -4.855 1.00 82.44 104 THR A C 1
ATOM 819 O O . THR A 1 104 ? 20.469 -0.554 -5.936 1.00 82.44 104 THR A O 1
ATOM 822 N N . ILE A 1 105 ? 20.236 -2.283 -4.534 1.00 86.75 105 ILE A N 1
ATOM 823 C CA . ILE A 1 105 ? 19.266 -3.019 -5.342 1.00 86.75 105 ILE A CA 1
ATOM 824 C C . ILE A 1 105 ? 17.925 -2.975 -4.618 1.00 86.75 105 ILE A C 1
ATOM 826 O O . ILE A 1 105 ? 17.864 -3.157 -3.405 1.00 86.75 105 ILE A O 1
ATOM 830 N N . GLY A 1 106 ? 16.859 -2.711 -5.362 1.00 85.38 106 GLY A N 1
ATOM 831 C CA . GLY A 1 106 ? 15.488 -2.714 -4.880 1.00 85.38 106 GLY A CA 1
ATOM 832 C C . GLY A 1 106 ? 14.640 -3.693 -5.677 1.00 85.38 106 GLY A C 1
ATOM 833 O O . GLY A 1 106 ? 14.778 -3.806 -6.895 1.00 85.38 106 GLY A O 1
ATOM 834 N N . VAL A 1 107 ? 13.750 -4.387 -4.984 1.00 79.94 107 VAL A N 1
ATOM 835 C CA . VAL A 1 107 ? 12.676 -5.182 -5.570 1.00 79.94 107 VAL A CA 1
ATOM 836 C C . VAL A 1 107 ? 11.366 -4.672 -5.000 1.00 79.94 107 VAL A C 1
ATOM 838 O O . VAL A 1 107 ? 11.237 -4.478 -3.796 1.00 79.94 107 VAL A O 1
ATOM 841 N N . GLU A 1 108 ? 10.392 -4.471 -5.866 1.00 82.88 108 GLU A N 1
ATOM 842 C CA . GLU A 1 108 ? 9.056 -4.009 -5.541 1.00 82.88 108 GLU A CA 1
ATOM 843 C C . GLU A 1 108 ? 8.048 -4.943 -6.211 1.00 82.88 108 GLU A C 1
ATOM 845 O O . GLU A 1 108 ? 8.158 -5.268 -7.390 1.00 82.88 108 GLU A O 1
ATOM 850 N N . VAL A 1 109 ? 7.066 -5.410 -5.453 1.00 81.25 109 VAL A N 1
ATOM 851 C CA . VAL A 1 109 ? 5.996 -6.293 -5.907 1.00 81.25 109 VAL A CA 1
ATOM 852 C C . VAL A 1 109 ? 4.679 -5.597 -5.625 1.00 81.25 109 VAL A C 1
ATOM 854 O O . VAL A 1 109 ? 4.335 -5.346 -4.478 1.00 81.25 109 VAL A O 1
ATOM 857 N N . THR A 1 110 ? 3.935 -5.295 -6.679 1.00 80.12 110 THR A N 1
ATOM 858 C CA . THR A 1 110 ? 2.595 -4.722 -6.613 1.00 80.12 110 THR A CA 1
ATOM 859 C C . THR A 1 110 ? 1.583 -5.747 -7.109 1.00 80.12 110 THR A C 1
ATOM 861 O O . THR A 1 110 ? 1.603 -6.114 -8.282 1.00 80.12 110 THR A O 1
ATOM 864 N N . HIS A 1 111 ? 0.680 -6.199 -6.249 1.00 75.88 111 HIS A N 1
ATOM 865 C CA . HIS A 1 111 ? -0.466 -7.020 -6.635 1.00 75.88 111 HIS A CA 1
ATOM 866 C C . HIS A 1 111 ? -1.703 -6.135 -6.753 1.00 75.88 111 HIS A C 1
ATOM 868 O O . HIS A 1 111 ? -2.059 -5.479 -5.783 1.00 75.88 111 HIS A O 1
ATOM 874 N N . SER A 1 112 ? -2.346 -6.097 -7.920 1.00 75.44 112 SER A N 1
ATOM 875 C CA . SER A 1 112 ? -3.644 -5.429 -8.107 1.00 75.44 112 SER A CA 1
ATOM 876 C C . SER A 1 112 ? -4.774 -6.449 -7.983 1.00 75.44 112 SER A C 1
ATOM 878 O O . SER A 1 112 ? -4.803 -7.404 -8.764 1.00 75.44 112 SER A O 1
ATOM 880 N N . PHE A 1 113 ? -5.705 -6.255 -7.050 1.00 67.69 113 PHE A N 1
ATOM 881 C CA . PHE A 1 113 ? -6.780 -7.221 -6.787 1.00 67.69 113 PHE A CA 1
ATOM 882 C C . PHE A 1 113 ? -7.865 -7.204 -7.877 1.00 67.69 113 PHE A C 1
ATOM 884 O O . PHE A 1 113 ? -8.363 -8.255 -8.272 1.00 67.69 113 PHE A O 1
ATOM 891 N N . PHE A 1 114 ? -8.169 -6.042 -8.455 1.00 64.50 114 PHE A N 1
ATOM 892 C CA . PHE A 1 114 ? -9.184 -5.833 -9.493 1.00 64.50 114 PHE A CA 1
ATOM 893 C C . PHE A 1 114 ? -8.815 -6.486 -10.818 1.00 64.50 114 PHE A C 1
ATOM 895 O O . PHE A 1 114 ? -9.655 -7.102 -11.469 1.00 64.50 114 PHE A O 1
ATOM 902 N N . THR A 1 115 ? -7.559 -6.344 -11.245 1.00 65.69 115 THR A N 1
ATOM 903 C CA . THR A 1 115 ? -7.070 -6.980 -12.476 1.00 65.69 115 THR A CA 1
ATOM 904 C C . THR A 1 115 ? -6.511 -8.376 -12.219 1.00 65.69 115 THR A C 1
ATOM 906 O O . THR A 1 115 ? -6.303 -9.122 -13.174 1.00 65.69 115 THR A O 1
ATOM 909 N N . ASN A 1 116 ? -6.290 -8.741 -10.950 1.00 70.31 116 ASN A N 1
ATOM 910 C CA . ASN A 1 116 ? -5.582 -9.947 -10.527 1.00 70.31 116 ASN A CA 1
ATOM 911 C C . ASN A 1 116 ? -4.219 -10.092 -11.236 1.00 70.31 116 ASN A C 1
ATOM 913 O O . ASN A 1 116 ? -3.840 -11.164 -11.712 1.00 70.31 116 ASN A O 1
ATOM 917 N N . VAL A 1 117 ? -3.494 -8.974 -11.358 1.00 72.62 117 VAL A N 1
ATOM 918 C CA . VAL A 1 117 ? -2.184 -8.904 -12.018 1.00 72.62 117 VAL A CA 1
ATOM 919 C C . VAL A 1 117 ? -1.103 -8.558 -11.000 1.00 72.62 117 VAL A C 1
ATOM 921 O O . VAL A 1 117 ? -1.230 -7.612 -10.223 1.00 72.62 117 VAL A O 1
ATOM 924 N N . ASN A 1 118 ? 0.004 -9.299 -11.065 1.00 77.06 118 ASN A N 1
ATOM 925 C CA . ASN A 1 118 ? 1.227 -9.023 -10.318 1.00 77.06 118 ASN A CA 1
ATOM 926 C C . ASN A 1 118 ? 2.201 -8.212 -11.171 1.00 77.06 118 ASN A C 1
ATOM 928 O O . ASN A 1 118 ? 2.710 -8.706 -12.181 1.00 77.06 118 ASN A O 1
ATOM 932 N N . THR A 1 119 ? 2.511 -6.999 -10.730 1.00 79.38 119 THR A N 1
ATOM 933 C CA . THR A 1 119 ? 3.599 -6.192 -11.278 1.00 79.38 119 THR A CA 1
ATOM 934 C C . THR A 1 119 ? 4.816 -6.314 -10.376 1.00 79.38 119 THR A C 1
ATOM 936 O O . THR A 1 119 ? 4.772 -5.924 -9.218 1.00 79.38 119 THR A O 1
ATOM 939 N N . ILE A 1 120 ? 5.907 -6.857 -10.899 1.00 82.38 120 ILE A N 1
ATOM 940 C CA . ILE A 1 120 ? 7.185 -6.951 -10.192 1.00 82.38 120 ILE A CA 1
ATOM 941 C C . ILE A 1 120 ? 8.135 -5.968 -10.856 1.00 82.38 120 ILE A C 1
ATOM 943 O O . ILE A 1 120 ? 8.354 -6.059 -12.064 1.00 82.38 120 ILE A O 1
ATOM 947 N N . THR A 1 121 ? 8.697 -5.061 -10.070 1.00 84.62 121 THR A N 1
ATOM 948 C CA . THR A 1 121 ? 9.696 -4.080 -10.473 1.00 84.62 121 THR A CA 1
ATOM 949 C C . THR A 1 121 ? 11.005 -4.391 -9.763 1.00 84.62 121 THR A C 1
ATOM 951 O O . THR A 1 121 ? 11.058 -4.509 -8.546 1.00 84.62 121 THR A O 1
ATOM 954 N N . VAL A 1 122 ? 12.081 -4.526 -10.524 1.00 88.38 122 VAL A N 1
ATOM 955 C CA . VAL A 1 122 ? 13.438 -4.700 -10.008 1.00 88.38 122 VAL A CA 1
ATOM 956 C C . VAL A 1 122 ? 14.249 -3.513 -10.481 1.00 88.38 122 VAL A C 1
ATOM 958 O O . VAL A 1 122 ? 14.237 -3.189 -11.665 1.00 88.38 122 VAL A O 1
ATOM 961 N N . GLY A 1 123 ? 14.947 -2.851 -9.570 1.00 87.94 123 GLY A N 1
ATOM 962 C CA . GLY A 1 123 ? 15.747 -1.691 -9.911 1.00 87.94 123 GLY A CA 1
ATOM 963 C C . GLY A 1 123 ? 17.064 -1.644 -9.179 1.00 87.94 123 GLY A C 1
ATOM 964 O O . GLY A 1 123 ? 17.248 -2.231 -8.115 1.00 87.94 123 GLY A O 1
ATOM 965 N N . THR A 1 124 ? 17.990 -0.906 -9.767 1.00 86.50 124 THR A N 1
ATOM 966 C CA . THR A 1 124 ? 19.256 -0.575 -9.130 1.00 86.50 124 THR A CA 1
ATOM 967 C C . THR A 1 124 ? 19.359 0.932 -8.978 1.00 86.50 124 THR A C 1
ATOM 969 O O . THR A 1 124 ? 18.870 1.705 -9.806 1.00 86.50 124 THR A O 1
ATOM 972 N N . GLN A 1 125 ? 19.976 1.352 -7.886 1.00 86.81 125 GLN A N 1
ATOM 973 C CA . GLN A 1 125 ? 20.397 2.716 -7.648 1.00 86.81 125 GLN A CA 1
ATOM 974 C C . GLN A 1 125 ? 21.912 2.707 -7.487 1.00 86.81 125 GLN A C 1
ATOM 976 O O . GLN A 1 125 ? 22.453 1.956 -6.675 1.00 86.81 125 GLN A O 1
ATOM 981 N N . HIS A 1 126 ? 22.585 3.560 -8.247 1.00 85.00 126 HIS A N 1
ATOM 982 C CA . HIS A 1 126 ? 24.025 3.733 -8.196 1.00 85.00 126 HIS A CA 1
ATOM 983 C C . HIS A 1 126 ? 24.353 5.207 -7.993 1.00 85.00 126 HIS A C 1
ATOM 985 O O . HIS A 1 126 ? 23.871 6.065 -8.733 1.00 85.00 126 HIS A O 1
ATOM 991 N N . VAL A 1 127 ? 25.168 5.497 -6.987 1.00 84.19 127 VAL A N 1
ATOM 992 C CA . VAL A 1 127 ? 25.718 6.835 -6.771 1.00 84.19 127 VAL A CA 1
ATOM 993 C C . VAL A 1 127 ? 27.030 6.907 -7.545 1.00 84.19 127 VAL A C 1
ATOM 995 O O . VAL A 1 127 ? 27.985 6.227 -7.190 1.00 84.19 127 VAL A O 1
ATOM 998 N N . LEU A 1 128 ? 27.055 7.677 -8.634 1.00 80.88 128 LEU A N 1
ATOM 999 C CA . LEU A 1 128 ? 28.246 7.830 -9.479 1.00 80.88 128 LEU A CA 1
ATOM 1000 C C . LEU A 1 128 ? 29.312 8.698 -8.805 1.00 80.88 128 LEU A C 1
ATOM 1002 O O . LEU A 1 128 ? 30.503 8.419 -8.905 1.00 80.88 128 LEU A O 1
ATOM 1006 N N . ASP A 1 129 ? 28.869 9.760 -8.141 1.00 81.25 129 ASP A N 1
ATOM 1007 C CA . ASP A 1 129 ? 29.689 10.727 -7.420 1.00 81.25 129 ASP A CA 1
ATOM 1008 C C . ASP A 1 129 ? 28.831 11.360 -6.298 1.00 81.25 129 ASP A C 1
ATOM 1010 O O . ASP A 1 129 ? 27.620 11.118 -6.259 1.00 81.25 129 ASP A O 1
ATOM 1014 N N . PRO A 1 130 ? 29.398 12.156 -5.369 1.00 80.19 130 PRO A N 1
ATOM 1015 C CA . PRO A 1 130 ? 28.639 12.736 -4.254 1.00 80.19 130 PRO A CA 1
ATOM 1016 C C . PRO A 1 130 ? 27.429 13.596 -4.654 1.00 80.19 130 PRO A C 1
ATOM 1018 O O . PRO A 1 130 ? 26.587 13.874 -3.805 1.00 80.19 130 PRO A O 1
ATOM 1021 N N . LEU A 1 131 ? 27.348 14.026 -5.914 1.00 84.62 131 LEU A N 1
ATOM 1022 C CA . LEU A 1 131 ? 26.311 14.894 -6.460 1.00 84.62 131 LEU A CA 1
ATOM 1023 C C . LEU A 1 131 ? 25.388 14.155 -7.444 1.00 84.62 131 LEU A C 1
ATOM 1025 O O . LEU A 1 131 ? 24.278 14.620 -7.684 1.00 84.62 131 LEU A O 1
ATOM 1029 N N . THR A 1 132 ? 25.793 13.011 -8.003 1.00 86.31 132 THR A N 1
ATOM 1030 C CA . THR A 1 132 ? 25.067 12.318 -9.078 1.00 86.31 132 THR A CA 1
ATOM 1031 C C . THR A 1 132 ? 24.584 10.932 -8.664 1.00 86.31 132 THR A C 1
ATOM 1033 O O . THR A 1 132 ? 25.366 10.028 -8.372 1.00 86.31 132 THR A O 1
ATOM 1036 N N . THR A 1 133 ? 23.270 10.719 -8.740 1.00 86.06 133 THR A N 1
ATOM 1037 C CA . THR A 1 133 ? 22.621 9.419 -8.542 1.00 86.06 133 THR A CA 1
ATOM 1038 C C . THR A 1 133 ? 21.917 8.965 -9.812 1.00 86.06 133 THR A C 1
ATOM 1040 O O . THR A 1 133 ? 21.181 9.726 -10.440 1.00 86.06 133 THR A O 1
ATOM 1043 N N . ILE A 1 134 ? 22.091 7.694 -10.154 1.00 87.56 134 ILE A N 1
ATOM 1044 C CA . ILE A 1 134 ? 21.380 7.014 -11.231 1.00 87.56 134 ILE A CA 1
ATOM 1045 C C . ILE A 1 134 ? 20.446 5.969 -10.636 1.00 87.56 134 ILE A C 1
ATOM 1047 O O . ILE A 1 134 ? 20.825 5.237 -9.722 1.00 87.56 134 ILE A O 1
ATOM 1051 N N . LYS A 1 135 ? 19.232 5.873 -11.178 1.00 88.75 135 LYS A N 1
ATOM 1052 C CA . LYS A 1 135 ? 18.283 4.796 -10.891 1.00 88.75 135 LYS A CA 1
ATOM 1053 C C . LYS A 1 135 ? 17.811 4.166 -12.189 1.00 88.75 135 LYS A C 1
ATOM 1055 O O . LYS A 1 135 ? 17.462 4.884 -13.121 1.00 88.75 135 LYS A O 1
ATOM 1060 N N . ALA A 1 136 ? 17.766 2.843 -12.228 1.00 88.94 136 ALA A N 1
ATOM 1061 C CA . ALA A 1 136 ? 17.278 2.097 -13.379 1.00 88.94 136 ALA A CA 1
ATOM 1062 C C . ALA A 1 136 ? 16.355 0.957 -12.924 1.00 88.94 136 ALA A C 1
ATOM 1064 O O . ALA A 1 136 ? 16.837 -0.144 -12.649 1.00 88.94 136 ALA A O 1
ATOM 1065 N N . PRO A 1 137 ? 15.042 1.213 -12.770 1.00 87.50 137 PRO A N 1
ATOM 1066 C CA . PRO A 1 137 ? 14.061 0.170 -12.513 1.00 87.50 137 PRO A CA 1
ATOM 1067 C C . PRO A 1 137 ? 13.452 -0.402 -13.801 1.00 87.50 137 PRO A C 1
ATOM 1069 O O . PRO A 1 137 ? 13.199 0.298 -14.783 1.00 87.50 137 PRO A O 1
ATOM 1072 N N . VAL A 1 138 ? 13.172 -1.702 -13.769 1.00 87.56 138 VAL A N 1
ATOM 1073 C CA . VAL A 1 138 ? 12.531 -2.469 -14.839 1.00 87.56 138 VAL A CA 1
ATOM 1074 C C . VAL A 1 138 ? 11.408 -3.303 -14.244 1.00 87.56 138 VAL A C 1
ATOM 1076 O O . VAL A 1 138 ? 11.580 -3.948 -13.214 1.00 87.56 138 VAL A O 1
ATOM 1079 N N . SER A 1 139 ? 10.258 -3.318 -14.908 1.00 85.12 139 SER A N 1
ATOM 1080 C CA . SER A 1 139 ? 9.073 -4.064 -14.484 1.00 85.12 139 SER A CA 1
ATOM 1081 C C . SER A 1 139 ? 8.740 -5.220 -15.428 1.00 85.12 139 SER A C 1
ATOM 1083 O O . SER A 1 139 ? 8.913 -5.122 -16.645 1.00 85.12 139 SER A O 1
ATOM 1085 N N . ASN A 1 140 ? 8.157 -6.295 -14.893 1.00 82.88 140 ASN A N 1
ATOM 1086 C CA . ASN A 1 140 ? 7.587 -7.398 -15.683 1.00 82.88 140 ASN A CA 1
ATOM 1087 C C . ASN A 1 140 ? 6.401 -6.953 -16.574 1.00 82.88 140 ASN A C 1
ATOM 1089 O O . ASN A 1 140 ? 6.031 -7.633 -17.539 1.00 82.88 140 ASN A O 1
ATOM 1093 N N . ALA A 1 141 ? 5.822 -5.783 -16.289 1.00 79.81 141 ALA A N 1
ATOM 1094 C CA . ALA A 1 141 ? 4.821 -5.129 -17.117 1.00 79.81 141 ALA A CA 1
ATOM 1095 C C . ALA A 1 141 ? 5.400 -4.640 -18.455 1.00 79.81 141 ALA A C 1
ATOM 1097 O O . ALA A 1 141 ? 4.624 -4.344 -19.355 1.00 79.81 141 ALA A O 1
ATOM 1098 N N . GLY A 1 142 ? 6.728 -4.638 -18.623 1.00 80.69 142 GLY A N 1
ATOM 1099 C CA . GLY A 1 142 ? 7.407 -4.163 -19.828 1.00 80.69 142 GLY A CA 1
ATOM 1100 C C . GLY A 1 142 ? 7.870 -2.713 -19.731 1.00 80.69 142 GLY A C 1
ATOM 1101 O O . GLY A 1 142 ? 8.425 -2.188 -20.683 1.00 80.69 142 GLY A O 1
ATOM 1102 N N . LYS A 1 143 ? 7.685 -2.041 -18.592 1.00 84.94 143 LYS A N 1
ATOM 1103 C CA . LYS A 1 143 ? 8.215 -0.686 -18.414 1.00 84.94 143 LYS A CA 1
ATOM 1104 C C . LYS A 1 143 ? 9.647 -0.752 -17.917 1.00 84.94 143 LYS A C 1
ATOM 1106 O O . LYS A 1 143 ? 9.888 -1.350 -16.868 1.00 84.94 143 LYS A O 1
ATOM 1111 N N . ALA A 1 144 ? 10.556 -0.114 -18.637 1.00 87.50 144 ALA A N 1
ATOM 1112 C CA . ALA A 1 144 ? 11.919 0.153 -18.206 1.00 87.50 144 ALA A CA 1
ATOM 1113 C C . ALA A 1 144 ? 12.105 1.665 -18.104 1.00 87.50 144 ALA A C 1
ATOM 1115 O O . ALA A 1 144 ? 11.712 2.396 -19.014 1.00 87.50 144 ALA A O 1
ATOM 1116 N N . SER A 1 145 ? 12.692 2.148 -17.015 1.00 87.00 145 SER A N 1
ATOM 1117 C CA . SER A 1 145 ? 13.003 3.566 -16.871 1.00 87.00 145 SER A CA 1
ATOM 1118 C C . SER A 1 145 ? 14.427 3.793 -16.390 1.00 87.00 145 SER A C 1
ATOM 1120 O O . SER A 1 145 ? 15.080 2.915 -15.829 1.00 87.00 145 SER A O 1
ATOM 1122 N N . ALA A 1 146 ? 14.926 4.988 -16.671 1.00 89.12 146 ALA A N 1
ATOM 1123 C CA . ALA A 1 146 ? 16.219 5.470 -16.236 1.00 89.12 146 ALA A CA 1
ATOM 1124 C C . ALA A 1 146 ? 16.044 6.890 -15.705 1.00 89.12 146 ALA A C 1
ATOM 1126 O O . ALA A 1 146 ? 15.396 7.724 -16.337 1.00 89.12 146 ALA A O 1
ATOM 1127 N N . LEU A 1 147 ? 16.620 7.161 -14.542 1.00 90.44 147 LEU A N 1
ATOM 1128 C CA . LEU A 1 147 ? 16.589 8.459 -13.892 1.00 90.44 147 LEU A CA 1
ATOM 1129 C C . LEU A 1 147 ? 18.007 8.845 -13.502 1.00 90.44 147 LEU A C 1
ATOM 1131 O O . LEU A 1 147 ? 18.720 8.059 -12.884 1.00 90.44 147 LEU A O 1
ATOM 1135 N N . ILE A 1 148 ? 18.391 10.068 -13.845 1.00 90.69 148 ILE A N 1
ATOM 1136 C CA . ILE A 1 148 ? 19.660 10.672 -13.458 1.00 90.69 148 ILE A CA 1
ATOM 1137 C C . ILE A 1 148 ? 19.326 11.934 -12.681 1.00 90.69 148 ILE A C 1
ATOM 1139 O O . ILE A 1 148 ? 18.705 12.851 -13.217 1.00 90.69 148 ILE A O 1
ATOM 1143 N N . GLN A 1 149 ? 19.737 11.969 -11.422 1.00 90.38 149 GLN A N 1
ATOM 1144 C CA . GLN A 1 149 ? 19.585 13.112 -10.538 1.00 90.38 149 GLN A CA 1
ATOM 1145 C C . GLN A 1 149 ? 20.968 13.660 -10.205 1.00 90.38 149 GLN A C 1
ATOM 1147 O O . GLN A 1 149 ? 21.808 12.927 -9.694 1.00 90.38 149 GLN A O 1
ATOM 1152 N N . HIS A 1 150 ? 21.192 14.936 -10.496 1.00 90.56 150 HIS A N 1
ATOM 1153 C CA . HIS A 1 150 ? 22.447 15.634 -10.259 1.00 90.56 150 HIS A CA 1
ATOM 1154 C C . HIS A 1 150 ? 22.219 16.861 -9.373 1.00 90.56 150 HIS A C 1
ATOM 1156 O O . HIS A 1 150 ? 21.361 17.699 -9.657 1.00 90.56 150 HIS A O 1
ATOM 1162 N N . GLU A 1 151 ? 22.983 16.980 -8.297 1.00 89.69 151 GLU A N 1
ATOM 1163 C CA . GLU A 1 151 ? 23.012 18.146 -7.424 1.00 89.69 151 GLU A CA 1
ATOM 1164 C C . GLU A 1 151 ? 23.944 19.210 -8.020 1.00 89.69 151 GLU A C 1
ATOM 1166 O O . GLU A 1 151 ? 25.163 19.115 -7.927 1.00 89.69 151 GLU A O 1
ATOM 1171 N N . TRP A 1 152 ? 23.370 20.246 -8.641 1.00 82.31 152 TRP A N 1
ATOM 1172 C CA . TRP A 1 152 ? 24.160 21.352 -9.204 1.00 82.31 152 TRP A CA 1
ATOM 1173 C C . TRP A 1 152 ? 24.617 22.310 -8.093 1.00 82.31 152 TRP A C 1
ATOM 1175 O O . TRP A 1 152 ? 25.768 22.741 -8.053 1.00 82.31 152 TRP A O 1
ATOM 1185 N N . ARG A 1 153 ? 23.718 22.680 -7.176 1.00 83.00 153 ARG A N 1
ATOM 1186 C CA . ARG A 1 153 ? 24.006 23.567 -6.032 1.00 83.00 153 ARG A CA 1
ATOM 1187 C C . ARG A 1 153 ? 23.570 22.891 -4.746 1.00 83.00 153 ARG A C 1
ATOM 1189 O O . ARG A 1 153 ? 22.718 22.016 -4.803 1.00 83.00 153 ARG A O 1
ATOM 1196 N N . SER A 1 154 ? 24.079 23.351 -3.600 1.00 80.94 154 SER A N 1
ATOM 1197 C CA . SER A 1 154 ? 23.739 22.770 -2.295 1.00 80.94 154 SER A CA 1
ATOM 1198 C C . SER A 1 154 ? 22.224 22.583 -2.140 1.00 80.94 154 SER A C 1
ATOM 1200 O O . SER A 1 154 ? 21.466 23.555 -2.090 1.00 80.94 154 SER A O 1
ATOM 1202 N N . LYS A 1 155 ? 21.793 21.318 -2.088 1.00 78.50 155 LYS A N 1
ATOM 1203 C CA . LYS A 1 155 ? 20.394 20.875 -1.962 1.00 78.50 155 LYS A CA 1
ATOM 1204 C C . LYS A 1 155 ? 19.467 21.295 -3.117 1.00 78.50 155 LYS A C 1
ATOM 1206 O O . LYS A 1 155 ? 18.252 21.320 -2.930 1.00 78.50 155 LYS A O 1
ATOM 1211 N N . SER A 1 156 ? 20.016 21.621 -4.286 1.00 86.69 156 SER A N 1
ATOM 1212 C CA . SER A 1 156 ? 19.274 21.914 -5.518 1.00 86.69 156 SER A CA 1
ATOM 1213 C C . SER A 1 156 ? 19.586 20.867 -6.584 1.00 86.69 156 SER A C 1
ATOM 1215 O O . SER A 1 156 ? 20.743 20.677 -6.961 1.00 86.69 156 SER A O 1
ATOM 1217 N N . PHE A 1 157 ? 18.546 20.212 -7.093 1.00 87.94 157 PHE A N 1
ATOM 1218 C CA . PHE A 1 157 ? 18.661 19.016 -7.918 1.00 87.94 157 PHE A CA 1
ATOM 1219 C C . PHE A 1 157 ? 18.105 19.236 -9.315 1.00 87.94 157 PHE A C 1
ATOM 1221 O O . PHE A 1 157 ? 16.999 19.743 -9.498 1.00 87.94 157 PHE A O 1
ATOM 1228 N N . PHE A 1 158 ? 18.848 18.755 -10.295 1.00 88.75 158 PHE A N 1
ATOM 1229 C CA . PHE A 1 158 ? 18.426 18.598 -11.671 1.00 88.75 158 PHE A CA 1
ATOM 1230 C C . PHE A 1 158 ? 18.171 17.117 -11.933 1.00 88.75 158 PHE A C 1
ATOM 1232 O O . PHE A 1 158 ? 19.022 16.284 -11.633 1.00 88.75 158 PHE A O 1
ATOM 1239 N N . THR A 1 159 ? 16.999 16.767 -12.455 1.00 88.62 159 THR A N 1
ATOM 1240 C CA . THR A 1 159 ? 16.616 15.371 -12.698 1.00 88.62 159 THR A CA 1
ATOM 1241 C C . THR A 1 159 ? 16.166 15.192 -14.136 1.00 88.62 159 THR A C 1
ATOM 1243 O O . THR A 1 159 ? 15.211 15.835 -14.563 1.00 88.62 159 THR A O 1
ATOM 1246 N N . ASN A 1 160 ? 16.815 14.282 -14.857 1.00 89.94 160 ASN A N 1
ATOM 1247 C CA . ASN A 1 160 ? 16.334 13.776 -16.139 1.00 89.94 160 ASN A CA 1
ATOM 1248 C C . ASN A 1 160 ? 15.777 12.379 -15.929 1.00 89.94 160 ASN A C 1
ATOM 1250 O O . ASN A 1 160 ? 16.393 11.569 -15.235 1.00 89.94 160 ASN A O 1
ATOM 1254 N N . PHE A 1 161 ? 14.649 12.079 -16.559 1.00 90.25 161 PHE A N 1
ATOM 1255 C CA . PHE A 1 161 ? 14.116 10.728 -16.586 1.00 90.25 161 PHE A CA 1
ATOM 1256 C C . PHE A 1 161 ? 13.682 10.333 -17.995 1.00 90.25 161 PHE A C 1
ATOM 1258 O O . PHE A 1 161 ? 13.228 11.163 -18.784 1.00 90.25 161 PHE A O 1
ATOM 1265 N N . GLY A 1 162 ? 13.798 9.043 -18.284 1.00 87.19 162 GLY A N 1
ATOM 1266 C CA . GLY A 1 162 ? 13.244 8.392 -19.460 1.00 87.19 162 GLY A CA 1
ATOM 1267 C C . GLY A 1 162 ? 12.511 7.118 -19.051 1.00 87.19 162 GLY A C 1
ATOM 1268 O O . GLY A 1 162 ? 12.990 6.384 -18.194 1.00 87.19 162 GLY A O 1
ATOM 1269 N N . GLU A 1 163 ? 11.357 6.851 -19.647 1.00 87.56 163 GLU A N 1
ATOM 1270 C CA . GLU A 1 163 ? 10.578 5.621 -19.497 1.00 87.56 163 GLU A CA 1
ATOM 1271 C C . GLU A 1 163 ? 10.225 5.088 -20.887 1.00 87.56 163 GLU A C 1
ATOM 1273 O O . GLU A 1 163 ? 9.749 5.823 -21.754 1.00 87.56 163 GLU A O 1
ATOM 1278 N N . VAL A 1 164 ? 10.433 3.791 -21.086 1.00 87.56 164 VAL A N 1
ATOM 1279 C CA . VAL A 1 164 ? 10.122 3.069 -22.317 1.00 87.56 164 VAL A CA 1
ATOM 1280 C C . VAL A 1 164 ? 9.233 1.881 -21.977 1.00 87.56 164 VAL A C 1
ATOM 1282 O O . VAL A 1 164 ? 9.483 1.161 -21.010 1.00 87.56 164 VAL A O 1
ATOM 1285 N N . ASP A 1 165 ? 8.194 1.674 -22.781 1.00 86.38 165 ASP A N 1
ATOM 1286 C CA . ASP A 1 165 ? 7.328 0.500 -22.707 1.00 86.38 165 ASP A CA 1
ATOM 1287 C C . ASP A 1 165 ? 7.774 -0.512 -23.771 1.00 86.38 165 ASP A C 1
ATOM 1289 O O . ASP A 1 165 ? 7.493 -0.360 -24.957 1.00 86.38 165 ASP A O 1
ATOM 1293 N N . THR A 1 166 ? 8.505 -1.543 -23.355 1.00 79.94 166 THR A N 1
ATOM 1294 C CA . THR A 1 166 ? 9.094 -2.553 -24.244 1.00 79.94 166 THR A CA 1
ATOM 1295 C C . THR A 1 166 ? 8.057 -3.461 -24.899 1.00 79.94 166 THR A C 1
ATOM 1297 O O . THR A 1 166 ? 8.370 -4.113 -25.893 1.00 79.94 166 THR A O 1
ATOM 1300 N N . LYS A 1 167 ? 6.819 -3.501 -24.385 1.00 78.38 167 LYS A N 1
ATOM 1301 C CA . LYS A 1 167 ? 5.718 -4.275 -24.983 1.00 78.38 167 LYS A CA 1
ATOM 1302 C C . LYS A 1 167 ? 4.958 -3.495 -26.051 1.00 78.38 167 LYS A C 1
ATOM 1304 O O . LYS A 1 167 ? 4.194 -4.093 -26.801 1.00 78.38 167 LYS A O 1
ATOM 1309 N N . SER A 1 168 ? 5.169 -2.183 -26.128 1.00 76.56 168 SER A N 1
ATOM 1310 C CA . SER A 1 168 ? 4.524 -1.299 -27.096 1.00 76.56 168 SER A CA 1
ATOM 1311 C C . SER A 1 168 ? 5.596 -0.542 -27.882 1.00 76.56 168 SER A C 1
ATOM 1313 O O . SER A 1 168 ? 5.802 0.645 -27.649 1.00 76.56 168 SER A O 1
ATOM 1315 N N . ILE A 1 169 ? 6.285 -1.227 -28.805 1.00 63.47 169 ILE A N 1
ATOM 1316 C CA . ILE A 1 169 ? 7.379 -0.654 -29.622 1.00 63.47 169 ILE A CA 1
ATOM 1317 C C . ILE A 1 169 ? 6.940 0.591 -30.412 1.00 63.47 169 ILE A C 1
ATOM 1319 O O . ILE A 1 169 ? 7.737 1.505 -30.602 1.00 63.47 169 ILE A O 1
ATOM 1323 N N . ASP A 1 170 ? 5.666 0.673 -30.800 1.00 71.75 170 ASP A N 1
ATOM 1324 C CA . ASP A 1 170 ? 5.110 1.828 -31.518 1.00 71.75 170 ASP A CA 1
ATOM 1325 C C . ASP A 1 170 ? 4.842 3.044 -30.613 1.00 71.75 170 ASP A C 1
ATOM 1327 O O . ASP A 1 170 ? 4.517 4.136 -31.084 1.00 71.75 170 ASP A O 1
ATOM 1331 N N . LYS A 1 171 ? 4.947 2.875 -29.291 1.00 75.50 171 LYS A N 1
ATOM 1332 C CA . LYS A 1 171 ? 4.658 3.920 -28.313 1.00 75.50 171 LYS A CA 1
ATOM 1333 C C . LYS A 1 171 ? 5.924 4.719 -28.043 1.00 75.50 171 LYS A C 1
ATOM 1335 O O . LYS A 1 171 ? 6.940 4.175 -27.616 1.00 75.50 171 LYS A O 1
ATOM 1340 N N . SER A 1 172 ? 5.858 6.030 -28.263 1.00 78.19 172 SER A N 1
ATOM 1341 C CA . SER A 1 172 ? 7.013 6.901 -28.059 1.00 78.19 172 SER A CA 1
ATOM 1342 C C . SER A 1 172 ? 7.520 6.838 -26.610 1.00 78.19 172 SER A C 1
ATOM 1344 O O . SER A 1 172 ? 6.707 6.803 -25.677 1.00 78.19 172 SER A O 1
ATOM 1346 N N . PRO A 1 173 ? 8.849 6.856 -26.406 1.00 81.56 173 PRO A N 1
ATOM 1347 C CA . PRO A 1 173 ? 9.431 6.915 -25.076 1.00 81.56 173 PRO A CA 1
ATOM 1348 C C . PRO A 1 173 ? 8.978 8.194 -24.371 1.00 81.56 173 PRO A C 1
ATOM 1350 O O . PRO A 1 173 ? 8.894 9.266 -24.975 1.00 81.56 173 PRO A O 1
ATOM 1353 N N . LYS A 1 174 ? 8.691 8.089 -23.076 1.00 85.75 174 LYS A N 1
ATOM 1354 C CA . LYS A 1 174 ? 8.410 9.255 -22.245 1.00 85.75 174 LYS A CA 1
ATOM 1355 C C . LYS A 1 174 ? 9.721 9.776 -21.710 1.00 85.75 174 LYS A C 1
ATOM 1357 O O . LYS A 1 174 ? 10.475 9.033 -21.094 1.00 85.75 174 LYS A O 1
ATOM 1362 N N . VAL A 1 175 ? 9.962 11.058 -21.894 1.00 89.06 175 VAL A N 1
ATOM 1363 C CA . VAL A 1 175 ? 11.095 11.746 -21.289 1.00 89.06 175 VAL A CA 1
ATOM 1364 C C . VAL A 1 175 ? 10.570 12.901 -20.467 1.00 89.06 175 VAL A C 1
ATOM 1366 O O . VAL A 1 175 ? 9.530 13.482 -20.785 1.00 89.06 175 VAL A O 1
ATOM 1369 N N . GLY A 1 176 ? 11.284 13.250 -19.411 1.00 84.62 176 GLY A N 1
ATOM 1370 C CA . GLY A 1 176 ? 10.971 14.462 -18.690 1.00 84.62 176 GLY A CA 1
ATOM 1371 C C . GLY A 1 176 ? 12.129 14.970 -17.867 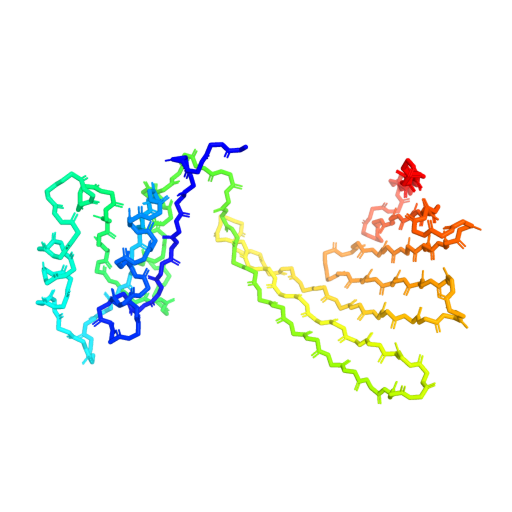1.00 84.62 176 GLY A C 1
ATOM 1372 O O . GLY A 1 176 ? 13.137 14.299 -17.638 1.00 84.62 176 GLY A O 1
ATOM 1373 N N . LEU A 1 177 ? 11.952 16.217 -17.463 1.00 88.00 177 LEU A N 1
ATOM 1374 C CA . LEU A 1 177 ? 12.957 17.009 -16.799 1.00 88.00 177 LEU A CA 1
ATOM 1375 C C . LEU A 1 177 ? 12.324 17.695 -15.596 1.00 88.00 177 LEU A C 1
ATOM 1377 O O . LEU A 1 177 ? 11.251 18.285 -15.711 1.00 88.00 177 LEU A O 1
ATOM 1381 N N . ALA A 1 178 ? 12.996 17.624 -14.454 1.00 86.94 178 ALA A N 1
ATOM 1382 C CA . ALA A 1 178 ? 12.576 18.281 -13.230 1.00 86.94 178 ALA A CA 1
ATOM 1383 C C . ALA A 1 178 ? 13.740 19.057 -12.613 1.00 86.94 178 ALA A C 1
ATOM 1385 O O . ALA A 1 178 ? 14.880 18.592 -12.589 1.00 86.94 178 ALA A O 1
ATOM 1386 N N . LEU A 1 179 ? 13.430 20.237 -12.084 1.00 87.00 179 LEU A N 1
ATOM 1387 C CA . LEU A 1 179 ? 14.361 21.076 -11.344 1.00 87.00 179 LEU A CA 1
ATOM 1388 C C . LEU A 1 179 ? 13.768 21.347 -9.961 1.00 87.00 179 LEU A C 1
ATOM 1390 O O . LEU A 1 179 ? 12.682 21.912 -9.849 1.00 87.00 179 LEU A O 1
ATOM 1394 N N . ALA A 1 180 ? 14.479 20.937 -8.917 1.00 87.00 180 ALA A N 1
ATOM 1395 C CA . ALA A 1 180 ? 14.129 21.210 -7.532 1.00 87.00 180 ALA A CA 1
ATOM 1396 C C . ALA A 1 180 ? 15.127 22.226 -6.972 1.00 87.00 180 ALA A C 1
ATOM 1398 O O . ALA A 1 180 ? 16.316 21.931 -6.860 1.00 87.00 180 ALA A O 1
ATOM 1399 N N . LEU A 1 181 ? 14.647 23.424 -6.641 1.00 84.38 181 LEU A N 1
ATOM 1400 C CA . LEU A 1 181 ? 15.472 24.508 -6.113 1.00 84.38 181 LEU A CA 1
ATOM 1401 C C . LEU A 1 181 ? 15.243 24.645 -4.617 1.00 84.38 181 LEU A C 1
ATOM 1403 O O . LEU A 1 181 ? 14.099 24.720 -4.162 1.00 84.38 181 LEU A O 1
ATOM 1407 N N . LYS A 1 182 ? 16.336 24.717 -3.864 1.00 83.00 182 LYS A N 1
ATOM 1408 C CA . LYS A 1 182 ? 16.271 25.187 -2.488 1.00 83.00 182 LYS A CA 1
ATOM 1409 C C . LYS A 1 182 ? 16.437 26.716 -2.485 1.00 83.00 182 LYS A C 1
ATOM 1411 O O . LYS A 1 182 ? 17.372 27.180 -3.140 1.00 83.00 182 LYS A O 1
ATOM 1416 N N . PRO A 1 183 ? 15.542 27.473 -1.821 1.00 71.25 183 PRO A N 1
ATOM 1417 C CA . PRO A 1 183 ? 15.680 28.922 -1.685 1.00 71.25 183 PRO A CA 1
ATOM 1418 C C . PRO A 1 183 ? 16.930 29.311 -0.890 1.00 71.25 183 PRO A C 1
ATOM 1420 O O . PRO A 1 183 ? 17.359 28.510 -0.021 1.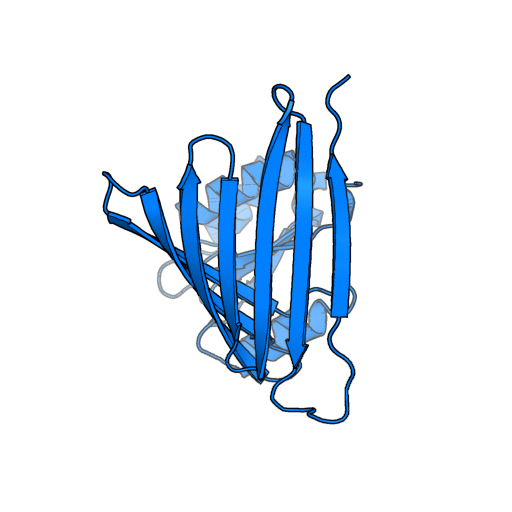00 71.25 183 PRO A O 1
#